Protein AF-A0A0A9UEV4-F1 (afdb_monomer_lite)

Sequence (211 aa):
MDPVSNIILNAIWYDSVFPLLEMDAEIEPDILDSQSMLCMEARTLGSLVAMVCTATGLSEHMAVEYLCYKQCDLSVVLQMATKEVCHKTYDCAGQAGKHPKHFKHASFLMSMARIVLQDLRSLLTNRASRKGYVISDAVLEQVNKIMEDQSSSTSPSVGRPRLCPSAWKMLGSRKDDFVQRQKFLGQVLEDLLIDYSNQHPWEVASSVSLV

Radius of gyration: 21.26 Å; chains: 1; bounding box: 47×33×65 Å

Organism: Arundo donax (NCBI:txid35708)

Foldseek 3Di:
DALVLVLLLVVLLCCLQQPAPDPDPPQPLPDPDPVNVVLQSQLSLQLLLLLCCQLPVDDSVVSVVVCVVCVSDCPVSLVPGDLVSQLVSQLSSCVSSVPPPSNVRSVLVSQDDPVLVVVSCCLPPVPPPDDPDDRDPVSSVVSSVSSNVSCVVPPRDDDRDYDDPVSVVVSVVSVVVVVVVVVVVVVVVVVVLVVVCVVCVVDPNPPPPDD

InterPro domains:
  IPR046527 PIR2-like, helical domain [PF20235] (1-80)

pLDDT: mean 79.03, std 14.1, range [35.75, 96.5]

Structure (mmCIF, N/CA/C/O backbone):
data_AF-A0A0A9UEV4-F1
#
_entry.id   AF-A0A0A9UEV4-F1
#
loop_
_atom_site.group_PDB
_atom_site.id
_atom_site.type_symbol
_atom_site.label_atom_id
_atom_site.label_alt_id
_atom_site.label_comp_id
_atom_site.label_asym_id
_atom_site.label_entity_id
_atom_site.label_seq_id
_atom_site.pdbx_PDB_ins_code
_atom_site.Cartn_x
_atom_site.Cartn_y
_atom_site.Cartn_z
_atom_site.occupancy
_atom_site.B_iso_or_equiv
_atom_site.auth_seq_id
_atom_site.auth_comp_id
_atom_site.auth_asym_id
_atom_site.auth_atom_id
_atom_site.pdbx_PDB_model_num
ATOM 1 N N . MET A 1 1 ? -9.590 4.864 0.435 1.00 67.50 1 MET A N 1
ATOM 2 C CA . MET A 1 1 ? -8.159 4.999 0.120 1.00 67.50 1 MET A CA 1
ATOM 3 C C . MET A 1 1 ? -7.932 4.110 -1.070 1.00 67.50 1 MET A C 1
ATOM 5 O O . MET A 1 1 ? -8.211 2.922 -0.959 1.00 67.50 1 MET A O 1
ATOM 9 N N . ASP A 1 2 ? -7.545 4.679 -2.205 1.00 73.44 2 ASP A N 1
ATOM 10 C CA . ASP A 1 2 ? -7.220 3.884 -3.385 1.00 73.44 2 ASP A CA 1
ATOM 11 C C . ASP A 1 2 ? -5.896 3.109 -3.175 1.00 73.44 2 ASP A C 1
ATOM 13 O O . ASP A 1 2 ? -5.124 3.438 -2.262 1.00 73.44 2 ASP A O 1
ATOM 17 N N . PRO A 1 3 ? -5.627 2.070 -3.987 1.00 73.12 3 PRO A N 1
ATOM 18 C CA . PRO A 1 3 ? -4.424 1.252 -3.858 1.00 73.12 3 PRO A CA 1
ATOM 19 C C . PRO A 1 3 ? -3.109 2.044 -3.909 1.00 73.12 3 PRO A C 1
ATOM 21 O O . PRO A 1 3 ? -2.192 1.734 -3.151 1.00 73.12 3 PRO A O 1
ATOM 24 N N . VAL A 1 4 ? -3.011 3.077 -4.753 1.00 78.38 4 VAL A N 1
ATOM 25 C CA . VAL A 1 4 ? -1.772 3.851 -4.943 1.00 78.38 4 VAL A CA 1
ATOM 26 C C . VAL A 1 4 ? -1.481 4.681 -3.702 1.00 78.38 4 VAL A C 1
ATOM 28 O O . VAL A 1 4 ? -0.392 4.593 -3.134 1.00 78.38 4 VAL A O 1
ATOM 31 N N . SER A 1 5 ? -2.482 5.412 -3.213 1.00 79.75 5 SER A N 1
ATOM 32 C CA . SER A 1 5 ? -2.362 6.183 -1.974 1.00 79.75 5 SER A CA 1
ATOM 33 C C . SER A 1 5 ? -2.002 5.295 -0.776 1.00 79.75 5 SER A C 1
ATOM 35 O O . SER A 1 5 ? -1.235 5.703 0.093 1.00 79.75 5 SER A O 1
ATOM 37 N N . ASN A 1 6 ? -2.516 4.060 -0.730 1.00 81.25 6 ASN A N 1
ATOM 38 C CA . ASN A 1 6 ? -2.164 3.095 0.312 1.00 81.25 6 ASN A CA 1
ATOM 39 C C . ASN A 1 6 ? -0.692 2.654 0.231 1.00 81.25 6 ASN A C 1
ATOM 41 O O . ASN A 1 6 ? -0.040 2.535 1.266 1.00 81.25 6 ASN A O 1
ATOM 45 N N . ILE A 1 7 ? -0.154 2.430 -0.973 1.00 82.94 7 ILE A N 1
ATOM 46 C CA . ILE A 1 7 ? 1.271 2.110 -1.162 1.00 82.94 7 ILE A CA 1
ATOM 47 C C . ILE A 1 7 ? 2.145 3.267 -0.663 1.00 82.94 7 ILE A C 1
ATOM 49 O O . ILE A 1 7 ? 3.063 3.027 0.119 1.00 82.94 7 ILE A O 1
ATOM 53 N N . ILE A 1 8 ? 1.822 4.506 -1.049 1.00 84.94 8 ILE A N 1
ATOM 54 C CA . ILE A 1 8 ? 2.589 5.708 -0.678 1.00 84.94 8 ILE A CA 1
ATOM 55 C C . ILE A 1 8 ? 2.627 5.895 0.841 1.00 84.94 8 ILE A C 1
ATOM 57 O O . ILE A 1 8 ? 3.704 6.015 1.418 1.00 84.94 8 ILE A O 1
ATOM 61 N N . LEU A 1 9 ? 1.467 5.875 1.509 1.00 85.69 9 LEU A N 1
ATOM 62 C CA . LEU A 1 9 ? 1.416 6.059 2.963 1.00 85.69 9 LEU A CA 1
ATOM 63 C C . LEU A 1 9 ? 2.168 4.959 3.711 1.00 85.69 9 LEU A C 1
ATOM 65 O O . LEU A 1 9 ? 2.874 5.246 4.676 1.00 85.69 9 LEU A O 1
ATOM 69 N N . ASN A 1 10 ? 2.041 3.709 3.260 1.00 85.19 10 ASN A N 1
ATOM 70 C CA . ASN A 1 10 ? 2.778 2.607 3.861 1.00 85.19 10 ASN A CA 1
ATOM 71 C C . ASN A 1 10 ? 4.287 2.794 3.681 1.00 85.19 10 ASN A C 1
ATOM 73 O O . ASN A 1 10 ? 5.025 2.586 4.638 1.00 85.19 10 ASN A O 1
ATOM 77 N N . ALA A 1 11 ? 4.748 3.199 2.495 1.00 84.69 11 ALA A N 1
ATOM 78 C CA . ALA A 1 11 ? 6.164 3.449 2.243 1.00 84.69 11 ALA A CA 1
ATOM 79 C C . ALA A 1 11 ? 6.718 4.523 3.194 1.00 84.69 11 ALA A C 1
ATOM 81 O O . ALA A 1 11 ? 7.691 4.263 3.896 1.00 84.69 11 ALA A O 1
ATOM 82 N N . ILE A 1 12 ? 6.029 5.664 3.302 1.00 85.62 12 ILE A N 1
ATOM 83 C CA . ILE A 1 12 ? 6.412 6.777 4.185 1.00 85.62 12 ILE A CA 1
ATOM 84 C C . ILE A 1 12 ? 6.436 6.344 5.656 1.00 85.62 12 ILE A C 1
ATOM 86 O O . ILE A 1 12 ? 7.377 6.647 6.384 1.00 85.62 12 ILE A O 1
ATOM 90 N N . TRP A 1 13 ? 5.421 5.606 6.111 1.00 85.56 13 TRP A N 1
ATOM 91 C CA . TRP A 1 13 ? 5.377 5.133 7.495 1.00 85.56 13 TRP A CA 1
ATOM 92 C C . TRP A 1 13 ? 6.495 4.134 7.821 1.00 85.56 13 TRP A C 1
ATOM 94 O O . TRP A 1 13 ? 7.065 4.168 8.912 1.00 85.56 13 TRP A O 1
ATOM 104 N N . TYR A 1 14 ? 6.818 3.223 6.898 1.00 80.94 14 TYR A N 1
ATOM 105 C CA . TYR A 1 14 ? 7.917 2.280 7.114 1.00 80.94 14 TYR A CA 1
ATOM 106 C C . TYR A 1 14 ? 9.273 2.983 7.128 1.00 80.94 14 TYR A C 1
ATOM 108 O O . TYR A 1 14 ? 10.106 2.619 7.956 1.00 80.94 14 TYR A O 1
ATOM 116 N N . ASP A 1 15 ? 9.469 3.982 6.271 1.00 80.25 15 ASP A N 1
ATOM 117 C CA . ASP A 1 15 ? 10.685 4.791 6.249 1.00 80.25 15 ASP A CA 1
ATOM 118 C C . ASP A 1 15 ? 10.859 5.588 7.554 1.00 80.25 15 ASP A C 1
ATOM 120 O O . ASP A 1 15 ? 11.921 5.546 8.178 1.00 80.25 15 ASP A O 1
ATOM 124 N N . SER A 1 16 ? 9.778 6.195 8.062 1.00 80.31 16 SER A N 1
ATOM 125 C CA . SER A 1 16 ? 9.829 6.984 9.299 1.00 80.31 16 SER A CA 1
ATOM 126 C C . SER A 1 16 ? 10.054 6.136 10.560 1.00 80.31 16 SER A C 1
ATOM 128 O O . SER A 1 16 ? 10.810 6.525 11.454 1.00 80.31 16 SER A O 1
ATOM 130 N N . VAL A 1 17 ? 9.407 4.967 10.666 1.00 79.25 17 VAL A N 1
ATOM 131 C CA . VAL A 1 17 ? 9.435 4.137 11.887 1.00 79.25 17 VAL A CA 1
ATOM 132 C C . VAL A 1 17 ? 10.565 3.104 11.871 1.00 79.25 17 VAL A C 1
ATOM 134 O O . VAL A 1 17 ? 11.073 2.721 12.932 1.00 79.25 17 VAL A O 1
ATOM 137 N N . PHE A 1 18 ? 10.973 2.638 10.690 1.00 76.31 18 PHE A N 1
ATOM 138 C CA . PHE A 1 18 ? 12.000 1.610 10.512 1.00 76.31 18 PHE A CA 1
ATOM 139 C C . PHE A 1 18 ? 13.067 2.033 9.491 1.00 76.31 18 PHE A C 1
ATOM 141 O O . PHE A 1 18 ? 13.317 1.279 8.544 1.00 76.31 18 PHE A O 1
ATOM 148 N N . PRO A 1 19 ? 13.747 3.178 9.699 1.00 72.38 19 PRO A N 1
ATOM 149 C CA . PRO A 1 19 ? 14.765 3.640 8.768 1.00 72.38 19 PRO A CA 1
ATOM 150 C C . PRO A 1 19 ? 15.890 2.607 8.669 1.00 72.38 19 PRO A C 1
ATOM 152 O O . PRO A 1 19 ? 16.373 2.072 9.683 1.00 72.38 19 PRO A O 1
ATOM 155 N N . LEU A 1 20 ? 16.310 2.316 7.440 1.00 65.56 20 LEU A N 1
ATOM 156 C CA . LEU A 1 20 ? 17.458 1.453 7.189 1.00 65.56 20 LEU A CA 1
ATOM 157 C C . LEU A 1 20 ? 18.729 2.123 7.733 1.00 65.56 20 LEU A C 1
ATOM 159 O O . LEU A 1 20 ? 18.899 3.338 7.662 1.00 65.56 20 LEU A O 1
ATOM 163 N N . LEU A 1 21 ? 19.641 1.335 8.313 1.00 63.75 21 LEU A N 1
ATOM 164 C CA . LEU A 1 21 ? 20.992 1.831 8.581 1.00 63.75 21 LEU A CA 1
ATOM 165 C C . LEU A 1 21 ? 21.730 1.943 7.253 1.00 63.75 21 LEU A C 1
ATOM 167 O O . LEU A 1 21 ? 22.095 0.914 6.680 1.00 63.75 21 LEU A O 1
ATOM 171 N N . GLU A 1 22 ? 21.969 3.175 6.811 1.00 57.44 22 GLU A N 1
ATOM 172 C CA . GLU A 1 22 ? 22.928 3.468 5.752 1.00 57.44 22 GLU A CA 1
ATOM 173 C C . GLU A 1 22 ? 24.283 2.890 6.159 1.00 57.44 22 GLU A C 1
ATOM 175 O O . GLU A 1 22 ? 24.943 3.341 7.097 1.00 57.44 22 GLU A O 1
ATOM 180 N N . MET A 1 23 ? 24.671 1.820 5.480 1.00 48.88 23 MET A N 1
ATOM 181 C CA . MET A 1 23 ? 26.063 1.447 5.375 1.00 48.88 23 MET A CA 1
ATOM 182 C C . MET A 1 23 ? 26.394 1.700 3.913 1.00 48.88 23 MET A C 1
ATOM 184 O O . MET A 1 23 ? 25.902 0.977 3.054 1.00 48.88 23 MET A O 1
ATOM 188 N N . ASP A 1 24 ? 27.144 2.774 3.684 1.00 46.66 24 ASP A N 1
ATOM 189 C CA . ASP A 1 24 ? 27.516 3.325 2.381 1.00 46.66 24 ASP A CA 1
ATOM 190 C C . ASP A 1 24 ? 26.336 3.956 1.617 1.00 46.66 24 ASP A C 1
ATOM 192 O O . ASP A 1 24 ? 25.571 3.298 0.916 1.00 46.66 24 ASP A O 1
ATOM 196 N N . ALA A 1 25 ? 26.231 5.285 1.730 1.00 49.03 25 ALA A N 1
ATOM 197 C CA . ALA A 1 25 ? 25.277 6.163 1.040 1.00 49.03 25 ALA A CA 1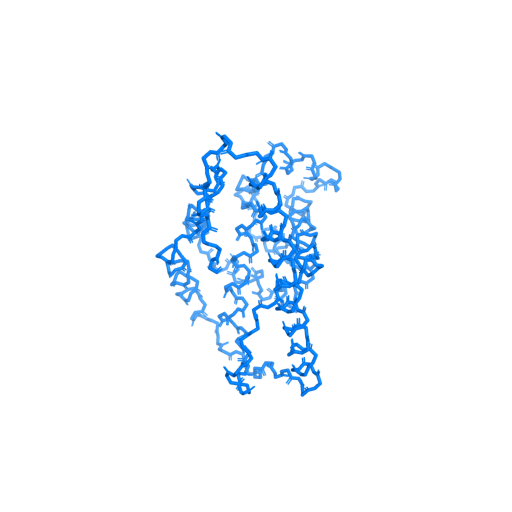
ATOM 198 C C . ALA A 1 25 ? 25.376 6.140 -0.508 1.00 49.03 25 ALA A C 1
ATOM 200 O O . ALA A 1 25 ? 24.778 6.970 -1.184 1.00 49.03 25 ALA A O 1
ATOM 201 N N . GLU A 1 26 ? 26.138 5.210 -1.090 1.00 52.44 26 GLU A N 1
ATOM 202 C CA . GLU A 1 26 ? 26.307 5.072 -2.541 1.00 52.44 26 GLU A CA 1
ATOM 203 C C . GLU A 1 26 ? 25.188 4.241 -3.192 1.00 52.44 26 GLU A C 1
ATOM 205 O O . GLU A 1 26 ? 24.945 4.358 -4.395 1.00 52.44 26 GLU A O 1
ATOM 210 N N . ILE A 1 27 ? 24.466 3.421 -2.419 1.00 52.62 27 ILE A N 1
ATOM 211 C CA . ILE A 1 27 ? 23.361 2.602 -2.934 1.00 52.62 27 ILE A CA 1
ATOM 212 C C . ILE A 1 27 ? 22.040 3.164 -2.421 1.00 52.62 27 ILE A C 1
ATOM 214 O O . ILE A 1 27 ? 21.442 2.636 -1.486 1.00 52.62 27 ILE A O 1
ATOM 218 N N . GLU A 1 28 ? 21.555 4.219 -3.073 1.00 54.62 28 GLU A N 1
ATOM 219 C CA . GLU A 1 28 ? 20.155 4.621 -2.939 1.00 54.62 28 GLU A CA 1
ATOM 220 C C . GLU A 1 28 ? 19.269 3.474 -3.473 1.00 54.62 28 GLU A C 1
ATOM 222 O O . GLU A 1 28 ? 19.431 3.082 -4.646 1.00 54.62 28 GLU A O 1
ATOM 227 N N . PRO A 1 29 ? 18.414 2.865 -2.626 1.00 54.81 29 PRO A N 1
ATOM 228 C CA . PRO A 1 29 ? 17.610 1.694 -2.960 1.00 54.81 29 PRO A CA 1
ATOM 229 C C . PRO A 1 29 ? 16.412 2.094 -3.830 1.00 54.81 29 PRO A C 1
ATOM 231 O O . PRO A 1 29 ? 15.268 1.995 -3.408 1.00 54.81 29 PRO A O 1
ATOM 234 N N . ASP A 1 30 ? 16.671 2.529 -5.059 1.00 57.31 30 ASP A N 1
ATOM 235 C CA . ASP A 1 30 ? 15.642 3.061 -5.961 1.00 57.31 30 ASP A CA 1
ATOM 236 C C . ASP A 1 30 ? 15.208 2.056 -7.047 1.00 57.31 30 ASP A C 1
ATOM 238 O O . ASP A 1 30 ? 14.860 2.417 -8.166 1.00 57.31 30 ASP A O 1
ATOM 242 N N . ILE A 1 31 ? 15.271 0.747 -6.760 1.00 56.03 31 ILE A N 1
ATOM 243 C CA . ILE A 1 31 ? 14.814 -0.276 -7.719 1.00 56.03 31 ILE A CA 1
ATOM 244 C C . ILE A 1 31 ? 13.602 -0.993 -7.177 1.00 56.03 31 ILE A C 1
ATOM 246 O O . ILE A 1 31 ? 13.690 -2.008 -6.482 1.00 56.03 31 ILE A O 1
ATOM 250 N N . LEU A 1 32 ? 12.449 -0.499 -7.596 1.00 64.44 32 LEU A N 1
ATOM 251 C CA . LEU A 1 32 ? 11.246 -1.302 -7.643 1.00 64.44 32 LEU A CA 1
ATOM 252 C C . LEU A 1 32 ? 11.184 -1.937 -9.033 1.00 64.44 32 LEU A C 1
ATOM 254 O O . LEU A 1 32 ? 10.708 -1.331 -9.990 1.00 64.44 32 LEU A O 1
ATOM 258 N N . ASP A 1 33 ? 11.698 -3.164 -9.163 1.00 69.38 33 ASP A N 1
ATOM 259 C CA . ASP A 1 33 ? 11.502 -3.918 -10.402 1.00 69.38 33 ASP A CA 1
ATOM 260 C C . ASP A 1 33 ? 9.997 -4.173 -10.640 1.00 69.38 33 ASP A C 1
ATOM 262 O O . ASP A 1 33 ? 9.175 -4.155 -9.715 1.00 69.38 33 ASP A O 1
ATOM 266 N N . SER A 1 34 ? 9.611 -4.402 -11.898 1.00 73.62 34 SER A N 1
ATOM 267 C CA . SER A 1 34 ? 8.203 -4.611 -12.267 1.00 73.62 34 SER A CA 1
ATOM 268 C C . SER A 1 34 ? 7.557 -5.760 -11.488 1.00 73.62 34 SER A C 1
ATOM 270 O O . SER A 1 34 ? 6.385 -5.687 -11.125 1.00 73.62 34 SER A O 1
ATOM 272 N N . GLN A 1 35 ? 8.326 -6.797 -11.156 1.00 75.50 35 GLN A N 1
ATOM 273 C CA . GLN A 1 35 ? 7.860 -7.927 -10.359 1.00 75.50 35 GLN A CA 1
ATOM 274 C C . GLN A 1 35 ? 7.553 -7.530 -8.908 1.00 75.50 35 GLN A C 1
ATOM 276 O O . GLN A 1 35 ? 6.564 -7.987 -8.331 1.00 75.50 35 GLN A O 1
ATOM 281 N N . SER A 1 36 ? 8.387 -6.685 -8.311 1.00 76.88 36 SER A N 1
ATOM 282 C CA . SER A 1 36 ? 8.233 -6.155 -6.959 1.00 76.88 36 SER A CA 1
ATOM 283 C C . SER A 1 36 ? 7.028 -5.229 -6.900 1.00 76.88 36 SER A C 1
ATOM 285 O O . SER A 1 36 ? 6.213 -5.367 -5.988 1.00 76.88 36 SER A O 1
ATOM 287 N N . MET A 1 37 ? 6.844 -4.385 -7.920 1.00 79.19 37 MET A N 1
ATOM 288 C CA . MET A 1 37 ? 5.642 -3.565 -8.087 1.00 79.19 37 MET A CA 1
ATOM 289 C C . MET A 1 37 ? 4.374 -4.419 -8.182 1.00 79.19 37 MET A C 1
ATOM 291 O O . MET A 1 37 ? 3.444 -4.203 -7.408 1.00 79.19 37 MET A O 1
ATOM 295 N N . LEU A 1 38 ? 4.364 -5.455 -9.028 1.00 82.31 38 LEU A N 1
ATOM 296 C CA . LEU A 1 38 ? 3.236 -6.390 -9.140 1.00 82.31 38 LEU A CA 1
ATOM 297 C C . LEU A 1 38 ? 2.939 -7.099 -7.812 1.00 82.31 38 LEU A C 1
ATOM 299 O O . LEU A 1 38 ? 1.783 -7.274 -7.426 1.00 82.31 38 LEU A O 1
ATOM 303 N N . CYS A 1 39 ? 3.979 -7.493 -7.073 1.00 85.25 39 CYS A N 1
ATOM 304 C CA . CYS A 1 39 ? 3.808 -8.100 -5.757 1.00 85.25 39 CYS A CA 1
ATOM 305 C C . CYS A 1 39 ? 3.202 -7.117 -4.747 1.00 85.25 39 CYS A C 1
ATOM 307 O O . CYS A 1 39 ? 2.383 -7.531 -3.926 1.00 85.25 39 CYS A O 1
ATOM 309 N N . MET A 1 40 ? 3.603 -5.844 -4.777 1.00 83.38 40 MET A N 1
ATOM 310 C CA . MET A 1 40 ? 3.041 -4.807 -3.906 1.00 83.38 40 MET A CA 1
ATOM 311 C C . MET A 1 40 ? 1.593 -4.483 -4.259 1.00 83.38 40 MET A C 1
ATOM 313 O O . MET A 1 40 ? 0.770 -4.343 -3.354 1.00 83.38 40 MET A O 1
ATOM 317 N N . GLU A 1 41 ? 1.260 -4.427 -5.545 1.00 84.62 41 GLU A N 1
ATOM 318 C CA . GLU A 1 41 ? -0.107 -4.218 -6.020 1.00 84.62 41 GLU A CA 1
ATOM 319 C C . GLU A 1 41 ? -1.028 -5.362 -5.573 1.00 84.62 41 GLU A C 1
ATOM 321 O O . GLU A 1 41 ? -2.041 -5.122 -4.914 1.00 84.62 41 GLU A O 1
ATOM 326 N N . ALA A 1 42 ? -0.630 -6.617 -5.817 1.00 88.31 42 ALA A N 1
ATOM 327 C CA . ALA A 1 42 ? -1.397 -7.792 -5.403 1.00 88.31 42 ALA A CA 1
ATOM 328 C C . ALA A 1 42 ? -1.586 -7.863 -3.877 1.00 88.31 42 ALA A C 1
ATOM 330 O O . ALA A 1 42 ? -2.678 -8.161 -3.390 1.00 88.31 42 ALA A O 1
ATOM 331 N N . ARG A 1 43 ? -0.536 -7.553 -3.102 1.00 90.12 43 ARG A N 1
ATOM 332 C CA . ARG A 1 43 ? -0.617 -7.476 -1.632 1.00 90.12 43 ARG A CA 1
ATOM 333 C C . ARG A 1 43 ? -1.544 -6.358 -1.178 1.00 90.12 43 ARG A C 1
ATOM 33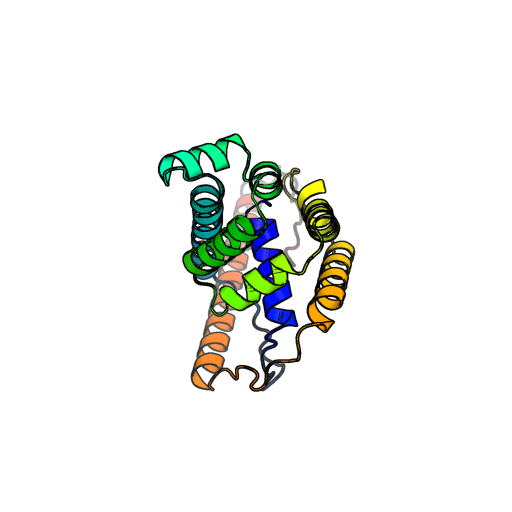5 O O . ARG A 1 43 ? -2.321 -6.569 -0.255 1.00 90.12 43 ARG A O 1
ATOM 342 N N . THR A 1 44 ? -1.493 -5.202 -1.833 1.00 90.06 44 THR A N 1
ATOM 343 C CA . THR A 1 44 ? -2.369 -4.067 -1.528 1.00 90.06 44 THR A CA 1
ATOM 344 C C . THR A 1 44 ? -3.830 -4.419 -1.774 1.00 90.06 44 THR A C 1
ATOM 346 O O . THR A 1 44 ? -4.665 -4.163 -0.908 1.00 90.06 44 THR A O 1
ATOM 349 N N . LEU A 1 45 ? -4.143 -5.071 -2.896 1.00 89.88 45 LEU A N 1
ATOM 350 C CA . LEU A 1 45 ? -5.491 -5.573 -3.160 1.00 89.88 45 LEU A CA 1
ATOM 351 C C . LEU A 1 45 ? -5.934 -6.574 -2.081 1.00 89.88 45 LEU A C 1
ATOM 353 O O . LEU A 1 45 ? -7.027 -6.432 -1.535 1.00 89.88 45 LEU A O 1
ATOM 357 N N . GLY A 1 46 ? -5.067 -7.523 -1.711 1.00 92.62 46 GLY A N 1
ATOM 358 C CA . GLY A 1 46 ? -5.323 -8.464 -0.616 1.00 92.62 46 GLY A CA 1
ATOM 359 C C . GLY A 1 46 ? -5.627 -7.769 0.716 1.00 92.62 46 GLY A C 1
ATOM 360 O O . GLY A 1 46 ? -6.583 -8.137 1.398 1.00 92.62 46 GLY A O 1
ATOM 361 N N . SER A 1 47 ? -4.880 -6.715 1.061 1.00 92.00 47 SER A N 1
ATOM 362 C CA . SER A 1 47 ? -5.145 -5.885 2.244 1.00 92.00 47 SER A CA 1
ATOM 363 C C . SER A 1 47 ? -6.513 -5.207 2.185 1.00 92.00 47 SER A C 1
ATOM 365 O O . SER A 1 47 ? -7.241 -5.218 3.176 1.00 92.00 47 SER A O 1
ATOM 367 N N . LEU A 1 48 ? -6.884 -4.622 1.039 1.00 91.62 48 LEU A N 1
ATOM 368 C CA . LEU A 1 48 ? -8.179 -3.956 0.863 1.00 91.62 48 LEU A CA 1
ATOM 369 C C . LEU A 1 48 ? -9.343 -4.943 1.007 1.00 91.62 48 LEU A C 1
ATOM 371 O O . LEU A 1 48 ? -10.320 -4.649 1.697 1.00 91.62 48 LEU A O 1
ATOM 375 N N . VAL A 1 49 ? -9.224 -6.123 0.397 1.00 94.50 49 VAL A N 1
ATOM 376 C CA . VAL A 1 49 ? -10.231 -7.186 0.495 1.00 94.50 49 VAL A CA 1
ATOM 377 C C . VAL A 1 49 ? -10.369 -7.656 1.942 1.00 94.50 49 VAL A C 1
ATOM 379 O O . VAL A 1 49 ? -11.480 -7.692 2.470 1.00 94.50 49 VAL A O 1
ATOM 382 N N . ALA A 1 50 ? -9.252 -7.914 2.630 1.00 94.69 50 ALA A N 1
ATOM 383 C CA . ALA A 1 50 ? -9.259 -8.285 4.043 1.00 94.69 50 ALA A CA 1
ATOM 384 C C . ALA A 1 50 ? -9.899 -7.205 4.931 1.00 94.69 50 ALA A C 1
ATOM 386 O O . ALA A 1 50 ? -10.629 -7.551 5.866 1.00 94.69 50 ALA A O 1
ATOM 387 N N . MET A 1 51 ? -9.691 -5.915 4.630 1.00 92.81 51 MET A N 1
ATOM 388 C CA . MET A 1 51 ? -10.371 -4.834 5.349 1.00 92.81 51 MET A CA 1
ATOM 389 C C . MET A 1 51 ? -11.886 -4.918 5.192 1.00 92.81 51 MET A C 1
ATOM 391 O O . MET A 1 51 ? -12.607 -4.874 6.186 1.00 92.81 51 MET A O 1
ATOM 395 N N . VAL A 1 52 ? -12.378 -5.058 3.958 1.00 94.44 52 VAL A N 1
ATOM 396 C CA . VAL A 1 52 ? -13.821 -5.132 3.699 1.00 94.44 52 VAL A CA 1
ATOM 397 C C . VAL A 1 52 ? -14.419 -6.358 4.381 1.00 94.44 52 VAL A C 1
ATOM 399 O O . VAL A 1 52 ? -15.375 -6.205 5.140 1.00 94.44 52 VAL A O 1
ATOM 402 N N . CYS A 1 53 ? -13.831 -7.543 4.196 1.00 95.31 53 CYS A N 1
ATOM 403 C CA . CYS A 1 53 ? -14.294 -8.776 4.836 1.00 95.31 53 CYS A CA 1
ATOM 404 C C . CYS A 1 53 ? -14.360 -8.632 6.363 1.00 95.31 53 CYS A C 1
ATOM 406 O O . CYS A 1 53 ? -15.358 -8.994 6.979 1.00 95.31 53 CYS A O 1
ATOM 408 N N . THR A 1 54 ? -13.328 -8.055 6.984 1.00 94.38 54 THR A N 1
ATOM 409 C CA . THR A 1 54 ? -13.257 -7.935 8.449 1.00 94.38 54 THR A CA 1
ATOM 410 C C . THR A 1 54 ? -14.235 -6.901 8.998 1.00 94.38 54 THR A C 1
ATOM 412 O O . THR A 1 54 ? -14.861 -7.137 10.030 1.00 94.38 54 THR A O 1
ATOM 415 N N . ALA A 1 55 ? -14.389 -5.765 8.316 1.00 92.50 55 ALA A N 1
ATOM 416 C CA . ALA A 1 55 ? -15.239 -4.675 8.780 1.00 92.50 55 ALA A CA 1
ATOM 417 C C . ALA A 1 55 ? -16.735 -4.918 8.530 1.00 92.50 55 ALA A C 1
ATOM 419 O O . ALA A 1 55 ? -17.568 -4.363 9.243 1.00 92.50 55 ALA A O 1
ATOM 420 N N . THR A 1 56 ? -17.080 -5.721 7.519 1.00 92.19 56 THR A N 1
ATOM 421 C CA . THR A 1 56 ? -18.474 -5.921 7.079 1.00 92.19 56 THR A CA 1
ATOM 422 C C . THR A 1 56 ? -18.984 -7.352 7.247 1.00 92.19 56 THR A C 1
ATOM 424 O O . THR A 1 56 ? -20.191 -7.569 7.211 1.00 92.19 56 THR A O 1
ATOM 427 N N . GLY A 1 57 ? -18.094 -8.334 7.419 1.00 92.50 57 GLY A N 1
ATOM 428 C CA . GLY A 1 57 ? -18.444 -9.757 7.428 1.00 92.50 57 GLY A CA 1
ATOM 429 C C . GLY A 1 57 ? -18.758 -10.340 6.045 1.00 92.50 57 GLY A C 1
ATOM 430 O O . GLY A 1 57 ? -19.239 -11.468 5.962 1.00 92.50 57 GLY A O 1
ATOM 431 N N . LEU A 1 58 ? -18.517 -9.591 4.963 1.00 94.56 58 LEU A N 1
ATOM 432 C CA . LEU A 1 58 ? -18.713 -10.068 3.594 1.00 94.56 58 LEU A CA 1
ATOM 433 C C . LEU A 1 58 ? -17.737 -11.198 3.233 1.00 94.56 58 LEU A C 1
ATOM 435 O O . LEU A 1 58 ? -16.628 -11.283 3.761 1.00 94.56 58 LEU A O 1
ATOM 439 N N . SER A 1 59 ? -18.149 -12.049 2.289 1.00 96.50 59 SER A N 1
ATOM 440 C CA . SER A 1 59 ? -17.247 -13.013 1.656 1.00 96.50 59 SER A CA 1
ATOM 441 C C . SER A 1 59 ? -16.248 -12.307 0.735 1.00 96.50 59 SER A C 1
ATOM 443 O O . SER A 1 59 ? -16.477 -11.179 0.299 1.00 96.50 59 SER A O 1
ATOM 445 N N . GLU A 1 60 ? -15.160 -12.994 0.386 1.00 94.88 60 GLU A N 1
ATOM 446 C CA . GLU A 1 60 ? -14.094 -12.444 -0.460 1.00 94.88 60 GLU A CA 1
ATOM 447 C C . GLU A 1 60 ? -14.611 -11.929 -1.814 1.00 94.88 60 GLU A C 1
ATOM 449 O O . GLU A 1 60 ? -14.307 -10.806 -2.206 1.00 94.88 60 GLU A O 1
ATOM 454 N N . HIS A 1 61 ? -15.473 -12.696 -2.489 1.00 95.56 61 HIS A N 1
ATOM 455 C CA . HIS A 1 61 ? -16.090 -12.273 -3.750 1.00 95.56 61 HIS A CA 1
ATOM 456 C C . HIS A 1 61 ? -16.912 -10.986 -3.586 1.00 95.56 61 HIS A C 1
ATOM 458 O O . HIS A 1 61 ? -16.768 -10.049 -4.368 1.00 95.56 61 HIS A O 1
ATOM 464 N N . MET A 1 62 ? -17.752 -10.919 -2.547 1.00 95.88 62 MET A N 1
ATOM 465 C CA . MET A 1 62 ? -18.577 -9.737 -2.278 1.00 95.88 62 MET A CA 1
ATOM 466 C C . MET A 1 62 ? -17.723 -8.526 -1.894 1.00 95.88 62 MET A C 1
ATOM 468 O O . MET A 1 62 ? -18.080 -7.394 -2.207 1.00 95.88 62 MET A O 1
ATOM 472 N N . ALA A 1 63 ? -16.586 -8.750 -1.236 1.00 95.25 63 ALA A N 1
ATOM 473 C CA . ALA A 1 63 ? -15.629 -7.701 -0.924 1.00 95.25 63 ALA A CA 1
ATOM 474 C C . ALA A 1 63 ? -14.957 -7.141 -2.185 1.00 95.25 63 ALA A C 1
ATOM 476 O O . ALA A 1 63 ? -14.833 -5.924 -2.312 1.00 95.25 63 ALA A O 1
ATOM 477 N N . VAL A 1 64 ? -14.576 -7.998 -3.138 1.00 94.56 64 VAL A N 1
ATOM 478 C CA . VAL A 1 64 ? -14.044 -7.560 -4.439 1.00 94.56 64 VAL A CA 1
ATOM 479 C C . VAL A 1 64 ? -15.097 -6.765 -5.212 1.00 94.56 64 VAL A C 1
ATOM 481 O O . VAL A 1 64 ? -14.811 -5.661 -5.670 1.00 94.56 64 VAL A O 1
ATOM 484 N N . GLU A 1 65 ? -16.331 -7.267 -5.291 1.00 95.06 65 GLU A N 1
ATOM 485 C CA . GLU A 1 65 ? -17.441 -6.558 -5.936 1.00 95.06 65 GLU A CA 1
ATOM 486 C C . GLU A 1 65 ? -17.697 -5.191 -5.282 1.00 95.06 65 GLU A C 1
ATOM 488 O O . GLU A 1 65 ? -17.827 -4.176 -5.972 1.00 95.06 65 GLU A O 1
ATOM 493 N N . TYR A 1 66 ? -17.678 -5.137 -3.947 1.00 93.06 66 TYR A N 1
ATOM 494 C CA . TYR A 1 66 ? -17.799 -3.897 -3.188 1.00 93.06 66 TYR A CA 1
ATOM 495 C C . TYR A 1 66 ? -16.681 -2.904 -3.531 1.00 93.06 66 TYR A C 1
ATOM 497 O O . TYR A 1 66 ? -16.959 -1.725 -3.761 1.00 93.06 66 TYR A O 1
ATOM 505 N N . LEU A 1 67 ? -15.425 -3.360 -3.589 1.00 91.31 67 LEU A N 1
ATOM 506 C CA . LEU A 1 67 ? -14.280 -2.520 -3.948 1.00 91.31 67 LEU A CA 1
ATOM 507 C C . LEU A 1 67 ? -14.419 -1.956 -5.363 1.00 91.31 67 LEU A C 1
ATOM 509 O O . LEU A 1 67 ? -14.192 -0.761 -5.551 1.00 91.31 67 LEU A O 1
ATOM 513 N N . CYS A 1 68 ? -14.845 -2.770 -6.331 1.00 90.62 68 CYS A N 1
ATOM 514 C CA . CYS A 1 68 ? -15.110 -2.315 -7.694 1.00 90.62 68 CYS A CA 1
ATOM 515 C C . CYS A 1 68 ? -16.226 -1.262 -7.723 1.00 90.62 68 CYS A C 1
ATOM 517 O O . CYS A 1 68 ? -16.041 -0.179 -8.278 1.00 90.62 68 CYS A O 1
ATOM 519 N N . TYR A 1 69 ? -17.358 -1.541 -7.072 1.00 91.25 69 TYR A N 1
ATOM 520 C CA . TYR A 1 69 ? -18.507 -0.635 -7.025 1.00 91.25 69 TYR A CA 1
ATOM 521 C C . TYR A 1 69 ? -18.180 0.703 -6.345 1.00 91.25 69 TYR A C 1
ATOM 523 O O . TYR A 1 69 ? -18.648 1.760 -6.769 1.00 91.25 69 TYR A O 1
ATOM 531 N N . LYS A 1 70 ? -17.361 0.673 -5.290 1.00 88.00 70 LYS A N 1
ATOM 532 C CA . LYS A 1 70 ? -16.962 1.859 -4.522 1.00 88.00 70 LYS A CA 1
ATOM 533 C C . LYS A 1 70 ? -15.658 2.493 -4.983 1.00 88.00 70 LYS A C 1
ATOM 535 O O . LYS A 1 70 ? -15.214 3.431 -4.329 1.00 88.00 70 LYS A O 1
ATOM 540 N N . GLN A 1 71 ? -15.040 2.019 -6.065 1.00 85.75 71 GLN A N 1
ATOM 541 C CA . GLN A 1 71 ? -13.746 2.525 -6.546 1.00 85.75 71 GLN A CA 1
ATOM 542 C C . GLN A 1 71 ? -12.685 2.549 -5.425 1.00 85.75 71 GLN A C 1
ATOM 544 O O . GLN A 1 71 ? -11.978 3.535 -5.224 1.00 85.75 71 GLN A O 1
ATOM 549 N N . CYS A 1 72 ? -12.628 1.474 -4.633 1.00 84.38 72 CYS A N 1
ATOM 550 C CA . CYS A 1 72 ? -11.760 1.332 -3.457 1.00 84.38 72 CYS A CA 1
ATOM 551 C C . CYS A 1 72 ? -11.992 2.384 -2.344 1.00 84.38 72 CYS A C 1
ATOM 553 O O . CYS A 1 72 ? -11.159 2.583 -1.451 1.00 84.38 72 CYS A O 1
ATOM 555 N N . ASP A 1 73 ? -13.146 3.055 -2.334 1.00 83.44 73 ASP A N 1
ATOM 556 C CA . ASP A 1 73 ? -13.542 3.933 -1.240 1.00 83.44 73 ASP A CA 1
ATOM 557 C C . ASP A 1 73 ? -14.069 3.146 -0.028 1.00 83.44 73 ASP A C 1
ATOM 559 O O . ASP A 1 73 ? -15.213 2.690 0.022 1.00 83.44 73 ASP A O 1
ATOM 563 N N . LEU A 1 74 ? -13.225 3.054 1.000 1.00 83.62 74 LEU A N 1
ATOM 564 C CA . LEU A 1 74 ? -13.536 2.410 2.276 1.00 83.62 74 LEU A CA 1
ATOM 565 C C . LEU A 1 74 ? -13.970 3.376 3.391 1.00 83.62 74 LEU A C 1
ATOM 567 O O . LEU A 1 74 ? -14.156 2.935 4.524 1.00 83.62 74 LEU A O 1
ATOM 571 N N . SER A 1 75 ? -14.151 4.675 3.114 1.00 80.88 75 SER A N 1
ATOM 572 C CA . SER A 1 75 ? -14.491 5.667 4.152 1.00 80.88 75 SER A CA 1
ATOM 573 C C . SER A 1 75 ? -15.764 5.288 4.903 1.00 80.88 75 SER A C 1
ATOM 575 O O . SER A 1 75 ? -15.779 5.328 6.128 1.00 80.88 75 SER A O 1
ATOM 577 N N . VAL A 1 76 ? -16.812 4.878 4.185 1.00 82.69 76 VAL A N 1
ATOM 578 C CA . VAL A 1 76 ? -18.102 4.511 4.793 1.00 82.69 76 VAL A CA 1
ATOM 579 C C . VAL A 1 76 ? -17.957 3.284 5.697 1.00 82.69 76 VAL A C 1
ATOM 581 O O . VAL A 1 76 ? -18.410 3.300 6.839 1.00 82.69 76 VAL A O 1
ATOM 584 N N . VAL A 1 77 ? -17.255 2.251 5.222 1.00 85.06 77 VAL A N 1
ATOM 585 C CA . VAL A 1 77 ? -17.026 1.001 5.966 1.00 85.06 77 VAL A CA 1
ATOM 586 C C . VAL A 1 77 ? -16.276 1.270 7.271 1.00 85.06 77 VAL A C 1
ATOM 588 O O . VAL A 1 77 ? -16.692 0.819 8.335 1.00 85.06 77 VAL A O 1
ATOM 591 N N . LEU A 1 78 ? -15.207 2.068 7.210 1.00 81.88 78 LEU A N 1
ATOM 592 C CA . LEU A 1 78 ? -14.382 2.395 8.377 1.00 81.88 78 LEU A CA 1
ATOM 593 C C . LEU A 1 78 ? -15.051 3.401 9.333 1.00 81.88 78 LEU A C 1
ATOM 595 O O . LEU A 1 78 ? -14.737 3.429 10.524 1.00 81.88 78 LEU A O 1
ATOM 599 N N . GLN A 1 79 ? -15.969 4.239 8.843 1.00 81.19 79 GLN A N 1
ATOM 600 C CA . GLN A 1 79 ? -16.748 5.151 9.687 1.00 81.19 79 GLN A CA 1
ATOM 601 C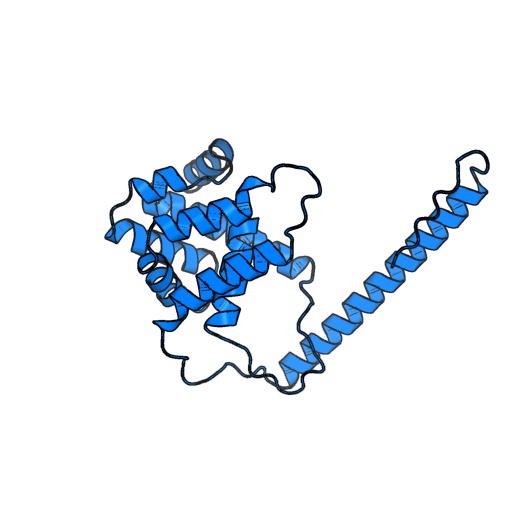 C . GLN A 1 79 ? -17.797 4.410 10.519 1.00 81.19 79 GLN A C 1
ATOM 603 O O . GLN A 1 79 ? -17.994 4.758 11.685 1.00 81.19 79 GLN A O 1
ATOM 608 N N . MET A 1 80 ? -18.443 3.399 9.932 1.00 83.50 80 MET A N 1
ATOM 609 C CA . MET A 1 80 ? -19.498 2.618 10.585 1.00 83.50 80 MET A CA 1
ATOM 610 C C . MET A 1 80 ? -18.956 1.556 11.552 1.00 83.50 80 MET A C 1
ATOM 612 O O . MET A 1 80 ? -19.670 1.132 12.458 1.00 83.50 80 MET A O 1
ATOM 616 N N . ALA A 1 81 ? -17.701 1.137 11.386 1.00 85.56 81 ALA A N 1
ATOM 617 C CA . ALA A 1 81 ? -17.065 0.162 12.260 1.00 85.56 81 ALA A CA 1
ATOM 618 C C . ALA A 1 81 ? -16.788 0.721 13.673 1.00 85.56 81 ALA A C 1
ATOM 620 O O . ALA A 1 81 ? -16.417 1.886 13.865 1.00 85.56 81 ALA A O 1
ATOM 621 N N . THR A 1 82 ? -16.947 -0.138 14.685 1.00 88.12 82 THR A N 1
ATOM 622 C CA . THR A 1 82 ? -16.563 0.170 16.071 1.00 88.12 82 THR A CA 1
ATOM 623 C C . THR A 1 82 ? -15.040 0.245 16.203 1.00 88.12 82 THR A C 1
ATOM 625 O O . THR A 1 82 ? -14.307 -0.260 15.356 1.00 88.12 82 THR A O 1
ATOM 628 N N . LYS A 1 83 ? -14.529 0.833 17.295 1.00 86.56 83 LYS A N 1
ATOM 629 C CA . LYS A 1 83 ? -13.076 0.935 17.532 1.00 86.56 83 LYS A CA 1
ATOM 630 C C . LYS A 1 83 ? -12.381 -0.437 17.518 1.00 86.56 83 LYS A C 1
ATOM 632 O O . LYS A 1 83 ? -11.298 -0.569 16.957 1.00 86.56 83 LYS A O 1
ATOM 637 N N . GLU A 1 84 ? -13.016 -1.447 18.107 1.00 88.06 84 GLU A N 1
ATOM 638 C CA . GLU A 1 84 ? -12.507 -2.823 18.145 1.00 88.06 84 GLU A CA 1
ATOM 639 C C . GLU A 1 84 ? -12.485 -3.462 16.751 1.00 88.06 84 GLU A C 1
ATOM 641 O O . GLU A 1 84 ? -11.462 -4.008 16.333 1.00 88.06 84 GLU A O 1
ATOM 646 N N . VAL A 1 85 ? -13.578 -3.315 15.992 1.00 89.69 85 VAL A N 1
ATOM 647 C CA . VAL A 1 85 ? -13.659 -3.806 14.610 1.00 89.69 85 VAL A CA 1
ATOM 648 C C . VAL A 1 85 ? -12.636 -3.095 13.726 1.00 89.69 85 VAL A C 1
ATOM 650 O O . VAL A 1 85 ? -11.958 -3.764 12.953 1.00 89.69 85 VAL A O 1
ATOM 653 N N . CYS A 1 86 ? -12.446 -1.780 13.869 1.00 88.19 86 CYS A N 1
ATOM 654 C CA . CYS A 1 86 ? -11.427 -1.028 13.131 1.00 88.19 86 CYS A CA 1
ATOM 655 C C . CYS A 1 86 ? -10.009 -1.535 13.412 1.00 88.19 86 CYS A C 1
ATOM 657 O O . CYS A 1 86 ? -9.249 -1.753 12.473 1.00 88.19 86 CYS A O 1
ATOM 659 N N . HIS A 1 87 ? -9.653 -1.768 14.679 1.00 90.12 87 HIS A N 1
ATOM 660 C CA . HIS A 1 87 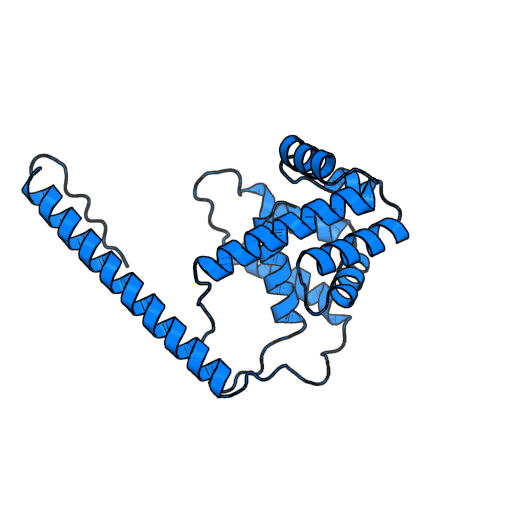? -8.325 -2.287 15.009 1.00 90.12 87 HIS A CA 1
ATOM 661 C C . HIS A 1 87 ? -8.095 -3.657 14.362 1.00 90.12 87 HIS A C 1
ATOM 663 O O . HIS A 1 87 ? -7.083 -3.870 13.695 1.00 90.12 87 HIS A O 1
ATOM 669 N N . LYS A 1 88 ? -9.059 -4.575 14.510 1.00 92.62 88 LYS A N 1
ATOM 670 C CA . LYS A 1 88 ? -8.999 -5.902 13.883 1.00 92.62 88 LYS A CA 1
ATOM 671 C C . LYS A 1 88 ? -8.919 -5.807 12.358 1.00 92.62 88 LYS A C 1
ATOM 673 O O . LYS A 1 88 ? -8.157 -6.536 11.738 1.00 92.62 88 LYS A O 1
ATOM 678 N N . THR A 1 89 ? -9.665 -4.878 11.766 1.00 92.31 89 THR A N 1
ATOM 679 C CA . THR A 1 89 ? -9.666 -4.599 10.324 1.00 92.31 89 THR A CA 1
ATOM 680 C C . THR A 1 89 ? -8.273 -4.216 9.835 1.00 92.31 89 THR A C 1
ATOM 682 O O . THR A 1 89 ? -7.788 -4.816 8.878 1.00 92.31 89 THR A O 1
ATOM 685 N N . TYR A 1 90 ? -7.599 -3.277 10.505 1.00 91.31 90 TYR A N 1
ATOM 686 C CA . TYR A 1 90 ? -6.238 -2.884 10.134 1.00 91.31 90 TYR A CA 1
ATOM 687 C C . TYR A 1 90 ? -5.214 -4.000 10.352 1.00 91.31 90 TYR A C 1
ATOM 689 O O . TYR A 1 90 ? -4.314 -4.166 9.530 1.00 91.31 90 TYR A O 1
ATOM 697 N N . ASP A 1 91 ? -5.352 -4.783 11.422 1.00 93.00 91 ASP A N 1
ATOM 698 C CA . ASP A 1 91 ? -4.438 -5.890 11.711 1.00 93.00 91 ASP A CA 1
ATOM 699 C C . ASP A 1 91 ? -4.550 -7.012 10.665 1.00 93.00 91 ASP A C 1
ATOM 701 O O . ASP A 1 91 ? -3.550 -7.400 10.057 1.00 93.00 91 ASP A O 1
ATOM 705 N N . CYS A 1 92 ? -5.775 -7.461 10.363 1.00 93.38 92 CYS A N 1
ATOM 706 C CA . CYS A 1 92 ? -6.034 -8.462 9.325 1.00 93.38 92 CYS A CA 1
ATOM 707 C C . CYS A 1 92 ? -5.589 -7.978 7.938 1.00 93.38 92 CYS A C 1
ATOM 709 O O . CYS A 1 92 ? -5.020 -8.752 7.167 1.00 93.38 92 CYS A O 1
ATOM 711 N N . ALA A 1 93 ? -5.796 -6.697 7.627 1.00 92.31 93 ALA A N 1
ATOM 712 C CA . ALA A 1 93 ? -5.309 -6.097 6.390 1.00 92.31 93 ALA A CA 1
ATOM 713 C C . ALA A 1 93 ? -3.784 -6.098 6.313 1.00 92.31 93 ALA A C 1
ATOM 715 O O . ALA A 1 93 ? -3.214 -6.498 5.301 1.00 92.31 93 ALA A O 1
ATOM 716 N N . GLY A 1 94 ? -3.115 -5.714 7.401 1.00 90.81 94 GLY A N 1
ATOM 717 C CA . GLY A 1 94 ? -1.664 -5.769 7.491 1.00 90.81 94 GLY A CA 1
ATOM 718 C C . GLY A 1 94 ? -1.132 -7.191 7.281 1.00 90.81 94 GLY A C 1
ATOM 719 O O . GLY A 1 94 ? -0.164 -7.392 6.547 1.00 90.81 94 GLY A O 1
ATOM 720 N N . GLN A 1 95 ? -1.795 -8.188 7.866 1.00 93.12 95 GLN A N 1
ATOM 721 C CA . GLN A 1 95 ? -1.440 -9.594 7.697 1.00 93.12 95 GLN A CA 1
ATOM 722 C C . GLN A 1 95 ? -1.621 -10.069 6.245 1.00 93.12 95 GLN A C 1
ATOM 724 O O . GLN A 1 95 ? -0.704 -10.674 5.685 1.00 93.12 95 GLN A O 1
ATOM 729 N N . ALA A 1 96 ? -2.754 -9.751 5.610 1.00 92.81 96 ALA A N 1
ATOM 730 C CA . ALA A 1 96 ? -3.023 -10.087 4.209 1.00 92.81 96 ALA A CA 1
ATOM 731 C C . ALA A 1 96 ? -2.023 -9.419 3.246 1.00 92.81 96 ALA A C 1
ATOM 733 O O . ALA A 1 96 ? -1.518 -10.061 2.322 1.00 92.81 96 ALA A O 1
ATOM 734 N N . GLY A 1 97 ? -1.647 -8.169 3.526 1.00 88.50 97 GLY A N 1
ATOM 735 C CA . GLY A 1 97 ? -0.613 -7.428 2.801 1.00 88.50 97 GLY A CA 1
ATOM 736 C C . GLY A 1 97 ? 0.818 -7.893 3.060 1.00 88.50 97 GLY A C 1
ATOM 737 O O . GLY A 1 97 ? 1.752 -7.350 2.470 1.00 88.50 97 GLY A O 1
ATOM 738 N N . LYS A 1 98 ? 1.017 -8.894 3.929 1.00 87.38 98 LYS A N 1
ATOM 739 C CA . LYS A 1 98 ? 2.333 -9.386 4.368 1.00 87.38 98 LYS A CA 1
ATOM 740 C C . LYS A 1 98 ? 3.202 -8.280 4.983 1.00 87.38 98 LYS A C 1
ATOM 742 O O . LYS A 1 98 ? 4.419 -8.269 4.798 1.00 87.38 98 LYS A O 1
ATOM 747 N N . HIS A 1 99 ? 2.588 -7.357 5.723 1.00 82.81 99 HIS A N 1
ATOM 748 C CA . HIS A 1 99 ? 3.305 -6.299 6.428 1.00 82.81 99 HIS A CA 1
ATOM 749 C C . HIS A 1 99 ? 4.136 -6.885 7.584 1.00 82.81 99 HIS A C 1
ATOM 751 O O . HIS A 1 99 ? 3.561 -7.476 8.503 1.00 82.81 99 HIS A O 1
ATOM 757 N N . PRO A 1 100 ? 5.470 -6.680 7.615 1.00 82.62 100 PRO A N 1
ATOM 758 C CA . PRO A 1 100 ? 6.346 -7.261 8.639 1.00 82.62 100 PRO A CA 1
ATOM 759 C C . PRO A 1 100 ? 5.986 -6.877 10.079 1.00 82.62 100 PRO A C 1
ATOM 761 O O . PRO A 1 100 ? 6.321 -7.600 11.018 1.00 82.62 100 PRO A O 1
ATOM 764 N N . LYS A 1 101 ? 5.342 -5.717 10.269 1.00 85.94 101 LYS A N 1
ATOM 765 C CA . LYS A 1 101 ? 4.950 -5.170 11.576 1.00 85.94 101 LYS A CA 1
ATOM 766 C C . LYS A 1 101 ? 3.468 -4.777 11.609 1.00 85.94 101 LYS A C 1
ATOM 768 O O . LYS A 1 101 ? 3.124 -3.743 12.178 1.00 85.94 101 LYS A O 1
ATOM 773 N N . HIS A 1 102 ? 2.602 -5.606 11.017 1.00 88.38 102 HIS A N 1
ATOM 774 C CA . HIS A 1 102 ? 1.159 -5.348 10.872 1.00 88.38 102 HIS A CA 1
ATOM 775 C C . HIS A 1 102 ? 0.468 -4.876 12.165 1.00 88.38 102 HIS A C 1
ATOM 777 O O . HIS A 1 102 ? -0.252 -3.886 12.133 1.00 88.38 102 HIS A O 1
ATOM 783 N N . PHE A 1 103 ? 0.771 -5.481 13.317 1.00 87.31 103 PHE A N 1
ATOM 784 C CA . PHE A 1 103 ? 0.168 -5.083 14.594 1.00 87.31 103 PHE A CA 1
ATOM 785 C C . PHE A 1 103 ? 0.545 -3.654 15.031 1.00 87.31 103 PHE A C 1
ATOM 787 O O . PHE A 1 103 ? -0.305 -2.878 15.471 1.00 87.31 103 PHE A O 1
ATOM 794 N N . LYS A 1 104 ? 1.825 -3.274 14.876 1.00 87.06 104 LYS A N 1
ATOM 795 C CA . LYS A 1 104 ? 2.291 -1.906 15.169 1.00 87.06 104 LYS A CA 1
ATOM 796 C C . LYS A 1 104 ? 1.669 -0.900 14.203 1.00 87.06 104 LYS A C 1
ATOM 798 O O . LYS A 1 104 ? 1.296 0.188 14.625 1.00 87.06 104 LYS A O 1
ATOM 803 N N . HIS A 1 105 ? 1.521 -1.293 12.939 1.00 85.75 105 HIS A N 1
ATOM 804 C CA . HIS A 1 105 ? 0.857 -0.480 11.925 1.00 85.75 105 HIS A CA 1
ATOM 805 C C . HIS A 1 105 ? -0.613 -0.238 12.268 1.00 85.75 105 HIS A C 1
ATOM 807 O O . HIS A 1 105 ? -1.071 0.899 12.265 1.00 85.75 105 HIS A O 1
ATOM 813 N N . ALA A 1 106 ? -1.339 -1.290 12.651 1.00 88.75 106 ALA A N 1
ATOM 814 C CA . ALA A 1 106 ? -2.729 -1.189 13.074 1.00 88.75 106 ALA A CA 1
ATOM 815 C C . ALA A 1 106 ? -2.886 -0.285 14.305 1.00 88.75 106 ALA A C 1
ATOM 817 O O . ALA A 1 106 ? -3.763 0.576 14.328 1.00 88.75 106 ALA A O 1
ATOM 818 N N . SER A 1 107 ? -2.000 -0.422 15.296 1.00 88.75 107 SER A N 1
ATOM 819 C CA . SER A 1 107 ? -1.984 0.450 16.479 1.00 88.75 107 SER A CA 1
ATOM 820 C C . SER A 1 107 ? -1.749 1.919 16.111 1.00 88.75 107 SER A C 1
ATOM 822 O O . SER A 1 107 ? -2.454 2.786 16.621 1.00 88.75 107 SER A O 1
ATOM 824 N N . PHE A 1 108 ? -0.814 2.190 15.195 1.00 87.50 108 PHE A N 1
ATOM 825 C CA . PHE A 1 108 ? -0.534 3.532 14.683 1.00 87.50 108 PHE A CA 1
ATOM 826 C C . PHE A 1 108 ? -1.741 4.133 13.942 1.00 87.50 108 PHE A C 1
ATOM 828 O O . PHE A 1 108 ? -2.188 5.233 14.260 1.00 87.50 108 PHE A O 1
ATOM 835 N N . LEU A 1 109 ? -2.355 3.390 13.018 1.00 86.31 109 LEU A N 1
ATOM 836 C CA . LEU A 1 109 ? -3.558 3.850 12.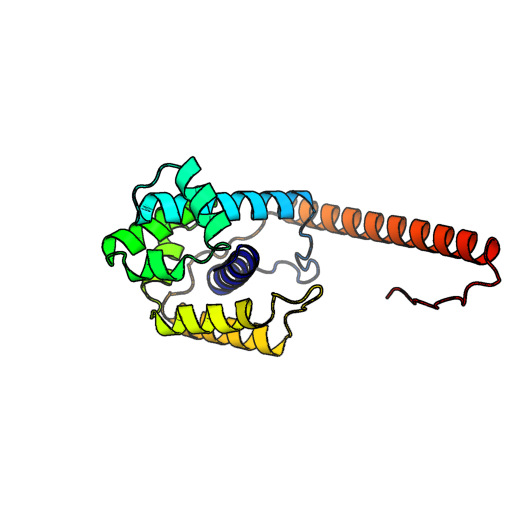312 1.00 86.31 109 LEU A CA 1
ATOM 837 C C . LEU A 1 109 ? -4.733 4.107 13.268 1.00 86.31 109 LEU A C 1
ATOM 839 O O . LEU A 1 109 ? -5.549 4.994 13.027 1.00 86.31 109 LEU A O 1
ATOM 843 N N . MET A 1 110 ? -4.812 3.356 14.370 1.00 86.88 110 MET A N 1
ATOM 844 C CA . MET A 1 110 ? -5.815 3.552 15.418 1.00 86.88 110 MET A CA 1
ATOM 845 C C . MET A 1 110 ? -5.516 4.729 16.351 1.00 86.88 110 MET A C 1
ATOM 847 O O . MET A 1 110 ? -6.455 5.239 16.970 1.00 86.88 110 MET A O 1
ATOM 851 N N . SER A 1 111 ? -4.253 5.147 16.488 1.00 86.12 111 SER A N 1
ATOM 852 C CA . SER A 1 111 ? -3.890 6.343 17.256 1.00 86.12 111 SER A CA 1
ATOM 853 C C . SER A 1 111 ? -4.135 7.633 16.478 1.00 86.12 111 SER A C 1
ATOM 855 O O . SER A 1 111 ? -4.356 8.674 17.093 1.00 86.12 111 SER A O 1
ATOM 857 N N . MET A 1 112 ? -4.147 7.575 15.144 1.00 83.44 112 MET A N 1
ATOM 858 C CA . MET A 1 112 ? -4.444 8.735 14.309 1.00 83.44 112 MET A CA 1
ATOM 859 C C . MET A 1 112 ? -5.908 9.163 14.442 1.00 83.44 112 MET A C 1
ATOM 861 O O . MET A 1 112 ? -6.842 8.360 14.348 1.00 83.44 112 MET A O 1
ATOM 865 N N . ALA A 1 113 ? -6.131 10.467 14.610 1.00 77.62 113 ALA A N 1
ATOM 866 C CA . ALA A 1 113 ? -7.479 11.012 14.567 1.00 77.62 113 ALA A CA 1
ATOM 867 C C . ALA A 1 113 ? -8.077 10.837 13.161 1.00 77.62 113 ALA A C 1
ATOM 869 O O . ALA A 1 113 ? -7.400 11.014 12.148 1.00 77.62 113 ALA A O 1
ATOM 870 N N . ARG A 1 114 ? -9.385 10.549 13.088 1.00 76.69 114 ARG A N 1
ATOM 871 C CA . ARG A 1 114 ? -10.095 10.370 11.807 1.00 76.69 114 ARG A CA 1
ATOM 872 C C . ARG A 1 114 ? -9.935 11.568 10.869 1.00 76.69 114 ARG A C 1
ATOM 874 O O . ARG A 1 114 ? -9.894 11.361 9.664 1.00 76.69 114 ARG A O 1
ATOM 881 N N . ILE A 1 115 ? -9.833 12.784 11.413 1.00 77.50 115 ILE A N 1
ATOM 882 C CA . ILE A 1 115 ? -9.602 13.999 10.624 1.00 77.50 115 ILE A CA 1
ATOM 883 C C . ILE A 1 115 ? -8.260 13.941 9.886 1.00 77.50 115 ILE A C 1
ATOM 885 O O . ILE A 1 115 ? -8.233 14.141 8.683 1.00 77.50 115 ILE A O 1
ATOM 889 N N . VAL A 1 116 ? -7.193 13.495 10.554 1.00 83.75 116 VAL A N 1
ATOM 890 C CA . VAL A 1 116 ? -5.854 13.367 9.961 1.00 83.75 116 VAL A CA 1
ATOM 891 C C . VAL A 1 116 ? -5.848 12.324 8.842 1.00 83.75 116 VAL A C 1
ATOM 893 O O . VAL A 1 116 ? -5.269 12.544 7.783 1.00 83.75 116 VAL A O 1
ATOM 896 N N . LEU A 1 117 ? -6.550 11.200 9.029 1.00 79.81 117 LEU A N 1
ATOM 897 C CA . LEU A 1 117 ? -6.705 10.191 7.974 1.00 79.81 117 LEU A CA 1
ATOM 898 C C . LEU A 1 117 ? -7.494 10.721 6.765 1.00 79.81 117 LEU A C 1
ATOM 900 O O . LEU A 1 117 ? -7.199 10.345 5.630 1.00 79.81 117 LEU A O 1
ATOM 904 N N . GLN A 1 118 ? -8.490 11.585 6.986 1.00 79.94 118 GLN A N 1
ATOM 905 C CA . GLN A 1 118 ? -9.210 12.251 5.896 1.00 79.94 118 GLN A CA 1
ATOM 906 C C . GLN A 1 118 ? -8.345 13.308 5.201 1.00 79.94 118 GLN A C 1
ATOM 908 O O . GLN A 1 118 ? -8.403 13.400 3.977 1.00 79.94 118 GLN A O 1
ATOM 913 N N . ASP A 1 119 ? -7.507 14.038 5.936 1.00 85.75 119 ASP A N 1
ATOM 914 C CA . ASP A 1 119 ? -6.582 15.025 5.374 1.00 85.75 119 ASP A CA 1
ATOM 915 C C . ASP A 1 119 ? -5.556 14.341 4.464 1.00 85.75 119 ASP A C 1
ATOM 917 O O . ASP A 1 119 ? -5.454 14.698 3.289 1.00 85.75 119 ASP A O 1
ATOM 921 N N . LEU A 1 120 ? -4.899 13.278 4.947 1.00 85.88 120 LEU A N 1
ATOM 922 C CA . LEU A 1 120 ? -3.987 12.440 4.153 1.00 85.88 120 LEU A CA 1
ATOM 923 C C . LEU A 1 120 ? -4.662 11.897 2.895 1.00 85.88 120 LEU A C 1
ATOM 925 O O . LEU A 1 120 ? -4.116 11.969 1.793 1.00 85.88 120 LEU A O 1
ATOM 929 N N . ARG A 1 121 ? -5.888 11.391 3.046 1.00 80.31 121 ARG A N 1
ATOM 930 C CA . ARG A 1 121 ? -6.682 10.938 1.911 1.00 80.31 121 ARG A CA 1
ATOM 931 C C . ARG A 1 121 ? -6.926 12.080 0.931 1.00 80.31 121 ARG A C 1
ATOM 933 O O . ARG A 1 121 ? -6.742 11.893 -0.264 1.00 80.31 121 ARG A O 1
ATOM 940 N N . SER A 1 122 ? -7.348 13.250 1.393 1.00 81.94 122 SER A N 1
ATOM 941 C CA . SER A 1 122 ? -7.639 14.384 0.517 1.00 81.94 122 SER A CA 1
ATOM 942 C C . SER A 1 122 ? -6.396 14.830 -0.261 1.00 81.94 122 SER A C 1
ATOM 944 O O . SER A 1 122 ? -6.493 15.061 -1.462 1.00 81.94 122 SER A O 1
ATOM 946 N N . LEU A 1 123 ? -5.219 14.840 0.367 1.00 85.50 123 LEU A N 1
ATOM 947 C CA . LEU A 1 123 ? -3.961 15.199 -0.287 1.00 85.50 123 LEU A CA 1
ATOM 948 C C . LEU A 1 123 ? -3.614 14.239 -1.430 1.00 85.50 123 LEU A C 1
ATOM 950 O O . LEU A 1 123 ? -3.240 14.686 -2.512 1.00 85.50 123 LEU A O 1
ATOM 954 N N . LEU A 1 124 ? -3.799 12.935 -1.214 1.00 81.25 124 LEU A N 1
ATOM 955 C CA . LEU A 1 124 ? -3.421 11.907 -2.187 1.00 81.25 124 LEU A CA 1
ATOM 956 C C . LEU A 1 124 ? -4.510 11.627 -3.241 1.00 81.25 124 LEU A C 1
ATOM 958 O O . LEU A 1 124 ? -4.200 11.288 -4.380 1.00 81.25 124 LEU A O 1
ATOM 962 N N . THR A 1 125 ? -5.792 11.820 -2.902 1.00 73.44 125 THR A N 1
ATOM 963 C CA . THR A 1 125 ? -6.920 11.436 -3.777 1.00 73.44 125 THR A CA 1
ATOM 964 C C . THR A 1 125 ? -7.458 12.595 -4.631 1.00 73.44 125 THR A C 1
ATOM 966 O O . THR A 1 125 ? -7.972 12.360 -5.721 1.00 73.44 125 THR A O 1
ATOM 969 N N . ASN A 1 126 ? -7.367 13.854 -4.176 1.00 59.97 126 ASN A N 1
ATOM 970 C CA . ASN A 1 126 ? -8.125 14.992 -4.743 1.00 59.97 126 ASN A CA 1
ATOM 971 C C . ASN A 1 126 ? -7.709 15.379 -6.184 1.00 59.97 126 ASN A C 1
ATOM 973 O O . ASN A 1 126 ? -8.387 16.168 -6.838 1.00 59.97 126 ASN A O 1
ATOM 977 N N . ARG A 1 127 ? -6.627 14.812 -6.740 1.00 53.34 127 ARG A N 1
ATOM 978 C CA . ARG A 1 127 ? -6.182 15.117 -8.119 1.00 53.34 127 ARG A CA 1
ATOM 979 C C . ARG A 1 127 ? -5.758 13.923 -8.981 1.00 53.34 127 ARG A C 1
ATOM 981 O O . ARG A 1 127 ? -5.555 14.108 -10.179 1.00 53.34 127 ARG A O 1
ATOM 988 N N . ALA A 1 128 ? -5.734 12.706 -8.436 1.00 50.09 128 ALA A N 1
ATOM 989 C CA . ALA A 1 128 ? -5.293 11.492 -9.135 1.00 50.09 128 ALA A CA 1
ATOM 990 C C . ALA A 1 128 ? -6.265 10.976 -10.224 1.00 50.09 128 ALA A C 1
ATOM 992 O O . ALA A 1 128 ? -5.936 10.059 -10.967 1.00 50.09 128 ALA A O 1
ATOM 993 N N . SER A 1 129 ? -7.457 11.573 -10.367 1.00 50.47 129 SER A N 1
ATOM 994 C CA . SER A 1 129 ? -8.449 11.181 -11.388 1.00 50.47 129 SER A CA 1
ATOM 995 C C . SER A 1 129 ? -8.176 11.721 -12.803 1.00 50.47 129 SER A C 1
ATOM 997 O O . SER A 1 129 ? -8.932 11.410 -13.722 1.00 50.47 129 SER A O 1
ATOM 999 N N . ARG A 1 130 ? -7.122 12.524 -13.025 1.00 53.38 130 ARG A N 1
ATOM 1000 C CA . ARG A 1 130 ? -6.687 12.896 -14.384 1.00 53.38 130 ARG A CA 1
ATOM 1001 C C . ARG A 1 130 ? -5.501 12.037 -14.809 1.00 53.38 130 ARG A C 1
ATOM 1003 O O . ARG A 1 130 ? -4.501 11.953 -14.105 1.00 53.38 130 ARG A O 1
ATOM 1010 N N . LYS A 1 131 ? -5.620 11.420 -15.986 1.00 51.62 131 LYS A N 1
ATOM 1011 C CA . LYS A 1 131 ? -4.558 10.649 -16.647 1.00 51.62 131 LYS A CA 1
ATOM 1012 C C . LYS A 1 131 ? -3.262 11.479 -16.667 1.00 51.62 131 LYS A C 1
ATOM 1014 O O . LYS A 1 131 ? -3.274 12.586 -17.196 1.00 51.62 131 LYS A O 1
ATOM 1019 N N . GLY A 1 132 ? -2.186 10.958 -16.072 1.00 58.62 132 GLY A N 1
ATOM 1020 C CA . GLY A 1 132 ? -0.886 11.643 -15.990 1.00 58.62 132 GLY A CA 1
ATOM 1021 C C . GLY A 1 132 ? -0.691 12.572 -14.784 1.00 58.62 132 GLY A C 1
ATOM 1022 O O . GLY A 1 132 ? 0.171 13.442 -14.833 1.00 58.62 132 GLY A O 1
ATOM 1023 N N . TYR A 1 133 ? -1.481 12.434 -13.714 1.00 66.88 133 TYR A N 1
ATOM 1024 C CA . TYR A 1 133 ? -1.240 13.190 -12.484 1.00 66.88 133 TYR A CA 1
ATOM 1025 C C . TYR A 1 133 ? 0.067 12.757 -11.804 1.00 66.88 133 TYR A C 1
ATOM 1027 O O . TYR A 1 133 ? 0.231 11.592 -11.446 1.00 66.88 133 TYR A O 1
ATOM 1035 N N . VAL A 1 134 ? 0.963 13.722 -11.599 1.00 71.12 134 VAL A N 1
ATOM 1036 C CA . VAL A 1 134 ? 2.194 13.579 -10.816 1.00 71.12 134 VAL A CA 1
ATOM 1037 C C . VAL A 1 134 ? 1.970 14.251 -9.463 1.00 71.12 134 VAL A C 1
ATOM 1039 O O . VAL A 1 134 ? 1.518 15.398 -9.400 1.00 71.12 134 VAL A O 1
ATOM 1042 N N . ILE A 1 135 ? 2.255 13.530 -8.378 1.00 77.75 135 ILE A N 1
ATOM 1043 C CA . ILE A 1 135 ? 2.236 14.090 -7.023 1.00 77.75 135 ILE A CA 1
ATOM 1044 C C . ILE A 1 135 ? 3.395 15.084 -6.927 1.00 77.75 135 ILE A C 1
ATOM 1046 O O . ILE A 1 135 ? 4.538 14.718 -7.167 1.00 77.75 135 ILE A O 1
ATOM 1050 N N . SER A 1 136 ? 3.098 16.344 -6.610 1.00 83.69 136 SER A N 1
ATOM 1051 C CA . SER A 1 136 ? 4.129 17.373 -6.435 1.00 83.69 136 SER A CA 1
ATOM 1052 C C . SER A 1 136 ? 4.893 17.177 -5.129 1.00 83.69 136 SER A C 1
ATOM 1054 O O . SER A 1 136 ? 4.266 16.846 -4.120 1.00 83.69 136 SER A O 1
ATOM 1056 N N . ASP A 1 137 ? 6.172 17.546 -5.106 1.00 84.19 137 ASP A N 1
ATOM 1057 C CA . ASP A 1 137 ? 7.027 17.485 -3.910 1.00 84.19 137 ASP A CA 1
ATOM 1058 C C . ASP A 1 137 ? 6.395 18.179 -2.698 1.00 84.19 137 ASP A C 1
ATOM 1060 O O . ASP A 1 137 ? 6.348 17.612 -1.614 1.00 84.19 137 ASP A O 1
ATOM 1064 N N . ALA A 1 138 ? 5.754 19.337 -2.891 1.00 86.81 138 ALA A N 1
ATOM 1065 C CA . ALA A 1 138 ? 5.060 20.056 -1.818 1.00 86.81 138 ALA A CA 1
ATOM 1066 C C . ALA A 1 138 ? 3.908 19.261 -1.162 1.00 86.81 138 ALA A C 1
ATOM 1068 O O . ALA A 1 138 ? 3.575 19.493 0.001 1.00 86.81 138 ALA A O 1
ATOM 1069 N N . VAL A 1 139 ? 3.263 18.350 -1.900 1.00 86.56 139 VAL A N 1
ATOM 1070 C CA . VAL A 1 139 ? 2.233 17.446 -1.352 1.00 86.56 139 VAL A CA 1
ATOM 1071 C C . VAL A 1 139 ? 2.904 16.310 -0.588 1.00 86.56 139 VAL A C 1
ATOM 1073 O O . VAL A 1 139 ? 2.441 15.959 0.495 1.00 86.56 139 VAL A O 1
ATOM 1076 N N . LEU A 1 140 ? 4.002 15.768 -1.117 1.00 86.00 140 LEU A N 1
ATOM 1077 C CA . LEU A 1 140 ? 4.762 14.712 -0.456 1.00 86.00 140 LEU A CA 1
ATOM 1078 C C . LEU A 1 140 ? 5.374 15.203 0.866 1.00 86.00 140 LEU A C 1
ATOM 1080 O O . LEU A 1 140 ? 5.231 14.533 1.883 1.00 86.00 140 LEU A O 1
ATOM 1084 N N . GLU A 1 141 ? 5.944 16.409 0.890 1.00 88.44 141 GLU A N 1
ATOM 1085 C CA . GLU A 1 141 ? 6.439 17.074 2.102 1.00 88.44 141 GLU A CA 1
ATOM 1086 C C . GLU A 1 141 ? 5.335 17.263 3.150 1.00 88.44 141 GLU A C 1
ATOM 1088 O O . GLU A 1 141 ? 5.553 17.022 4.336 1.00 88.44 141 GLU A O 1
ATOM 1093 N N . GLN A 1 142 ? 4.125 17.653 2.731 1.00 89.38 142 GLN A N 1
ATOM 1094 C CA . GLN A 1 142 ? 2.984 17.775 3.644 1.00 89.38 142 GLN A CA 1
ATOM 1095 C C . GLN A 1 142 ? 2.573 16.426 4.231 1.00 89.38 142 GLN A C 1
ATOM 1097 O O . GLN A 1 142 ? 2.317 16.336 5.431 1.00 89.38 142 GLN A O 1
ATOM 1102 N N . VAL A 1 143 ? 2.521 15.379 3.404 1.00 88.88 143 VAL A N 1
ATOM 1103 C CA . VAL A 1 143 ? 2.223 14.018 3.865 1.00 88.88 143 VAL A CA 1
ATOM 1104 C C . VAL A 1 143 ? 3.293 13.546 4.849 1.00 88.88 143 VAL A C 1
ATOM 1106 O O . VAL A 1 143 ? 2.936 13.072 5.926 1.00 88.88 143 VAL A O 1
ATOM 1109 N N . ASN A 1 144 ? 4.577 13.735 4.532 1.00 87.38 144 ASN A N 1
ATOM 1110 C CA . ASN A 1 144 ? 5.695 13.393 5.415 1.00 87.38 144 ASN A CA 1
ATOM 1111 C C . ASN A 1 144 ? 5.595 14.121 6.755 1.00 87.38 144 ASN A C 1
ATOM 1113 O O . ASN A 1 144 ? 5.645 13.479 7.799 1.00 87.38 144 ASN A O 1
ATOM 1117 N N . LYS A 1 145 ? 5.340 15.431 6.743 1.00 88.38 145 LYS A N 1
ATOM 1118 C CA . LYS A 1 145 ? 5.178 16.218 7.968 1.00 88.38 145 LYS A CA 1
ATOM 1119 C C . LYS A 1 145 ? 4.033 15.705 8.843 1.00 88.38 145 LYS A C 1
ATOM 1121 O O . LYS A 1 145 ? 4.213 15.502 10.039 1.00 88.38 145 LYS A O 1
ATOM 1126 N N . ILE A 1 146 ? 2.864 15.443 8.247 1.00 88.31 146 ILE A N 1
ATOM 1127 C CA . ILE A 1 146 ? 1.724 14.861 8.972 1.00 88.31 146 ILE A CA 1
ATOM 1128 C C . ILE A 1 146 ? 2.122 13.509 9.575 1.00 88.31 146 ILE A C 1
ATOM 1130 O O . ILE A 1 146 ? 1.804 13.223 10.726 1.00 88.31 146 ILE A O 1
ATOM 1134 N N . MET A 1 147 ? 2.819 12.674 8.809 1.00 86.31 147 MET A N 1
ATOM 1135 C CA . MET A 1 147 ? 3.264 11.352 9.241 1.00 86.31 147 MET A CA 1
ATOM 1136 C C . MET A 1 147 ? 4.280 11.413 10.392 1.00 86.31 147 MET A C 1
ATOM 1138 O O . MET A 1 147 ? 4.150 10.649 11.351 1.00 86.31 147 MET A O 1
ATOM 1142 N N . GLU A 1 148 ? 5.251 12.322 10.340 1.00 83.50 148 GLU A N 1
ATOM 1143 C CA . GLU A 1 148 ? 6.250 12.558 11.390 1.00 83.50 148 GLU A CA 1
ATOM 1144 C C . GLU A 1 148 ? 5.610 13.056 12.690 1.00 83.50 148 GLU A C 1
ATOM 1146 O O . GLU A 1 148 ? 5.872 12.500 13.763 1.00 83.50 148 GLU A O 1
ATOM 1151 N N . ASP A 1 149 ? 4.698 14.029 12.588 1.00 83.25 149 ASP A N 1
ATOM 1152 C CA . ASP A 1 149 ? 3.969 14.587 13.729 1.00 83.25 149 ASP A CA 1
ATOM 1153 C C . ASP A 1 149 ? 3.213 13.487 14.496 1.00 83.25 149 ASP A C 1
ATOM 1155 O O . ASP A 1 149 ? 3.186 13.484 15.727 1.00 83.25 149 ASP A O 1
ATOM 1159 N N . GLN A 1 150 ? 2.655 12.499 13.788 1.00 80.62 150 GLN A N 1
ATOM 1160 C CA . GLN A 1 150 ? 1.970 11.355 14.405 1.00 80.62 150 GLN A CA 1
ATOM 1161 C C . GLN A 1 150 ? 2.942 10.275 14.917 1.00 80.62 150 GLN A C 1
ATOM 1163 O O . GLN A 1 150 ? 2.666 9.608 15.921 1.00 80.62 150 GLN A O 1
ATOM 1168 N N . SER A 1 151 ? 4.085 10.094 14.248 1.00 70.06 151 SER A N 1
ATOM 1169 C CA . SER A 1 151 ? 5.072 9.044 14.549 1.00 70.06 151 SER A CA 1
ATOM 1170 C C . SER A 1 151 ? 5.952 9.366 15.760 1.00 70.06 151 SER A C 1
ATOM 1172 O O . SER A 1 151 ? 6.417 8.443 16.426 1.00 70.06 151 SER A O 1
ATOM 1174 N N . SER A 1 152 ? 6.122 10.647 16.109 1.00 60.12 152 SER A N 1
ATOM 1175 C CA . SER A 1 152 ? 6.905 11.123 17.269 1.00 60.12 152 SER A CA 1
ATOM 1176 C C . SER A 1 152 ? 6.434 10.586 18.638 1.00 60.12 152 SER A C 1
ATOM 1178 O O . SER A 1 152 ? 7.162 10.652 19.629 1.00 60.12 152 SER A O 1
ATOM 1180 N N . SER A 1 153 ? 5.246 9.977 18.691 1.00 52.03 153 SER A N 1
ATOM 1181 C CA . SER A 1 153 ? 4.714 9.248 19.852 1.00 52.03 153 SER A CA 1
ATOM 1182 C C . SER A 1 153 ? 5.256 7.814 20.008 1.00 52.03 153 SER A C 1
ATOM 1184 O O . SER A 1 153 ? 5.104 7.202 21.067 1.00 52.03 153 SER A O 1
ATOM 1186 N N . THR A 1 154 ? 5.905 7.263 18.978 1.00 49.41 154 THR A N 1
ATOM 1187 C CA . THR A 1 154 ? 6.442 5.898 18.956 1.00 49.41 154 THR A CA 1
ATOM 1188 C C . THR A 1 154 ? 7.961 5.963 19.102 1.00 49.41 154 THR A C 1
ATOM 1190 O O . THR A 1 154 ? 8.655 6.418 18.200 1.00 49.41 154 THR A O 1
ATOM 1193 N N . SER A 1 155 ? 8.499 5.530 20.250 1.00 45.97 155 SER A N 1
ATOM 1194 C CA . SER A 1 155 ? 9.954 5.504 20.484 1.00 45.97 155 SER A CA 1
ATOM 1195 C C . SER A 1 155 ? 10.705 4.826 19.325 1.00 45.97 155 SER A C 1
ATOM 1197 O O . SER A 1 155 ? 10.251 3.772 18.861 1.00 45.97 155 SER A O 1
ATOM 1199 N N . PRO A 1 156 ? 11.864 5.362 18.893 1.00 47.91 156 PRO A N 1
ATOM 1200 C CA . PRO A 1 156 ? 12.659 4.757 17.833 1.00 47.91 156 PRO A CA 1
ATOM 1201 C C . PRO A 1 156 ? 13.025 3.333 18.248 1.00 47.91 156 PRO A C 1
ATOM 1203 O O . PRO A 1 156 ? 13.573 3.102 19.329 1.00 47.91 156 PRO A O 1
ATOM 1206 N N . SER A 1 157 ? 12.660 2.351 17.423 1.00 49.09 157 SER A N 1
ATOM 1207 C CA . SER A 1 157 ? 12.870 0.956 17.786 1.00 49.09 157 SER A CA 1
ATOM 1208 C C . SER A 1 157 ? 14.366 0.662 17.906 1.00 49.09 157 SER A C 1
ATOM 1210 O O . SER A 1 157 ? 15.130 0.884 16.966 1.00 49.09 157 SER A O 1
ATOM 1212 N N . VAL A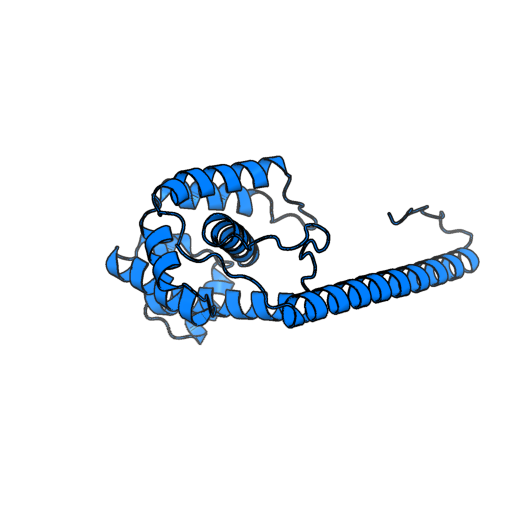 1 158 ? 14.763 0.135 19.063 1.00 49.75 158 VAL A N 1
ATOM 1213 C CA . VAL A 1 158 ? 16.081 -0.452 19.314 1.00 49.75 158 VAL A CA 1
ATOM 1214 C C . VAL A 1 158 ? 16.340 -1.540 18.267 1.00 49.75 158 VAL A C 1
ATOM 1216 O O . VAL A 1 158 ? 15.585 -2.506 18.177 1.00 49.75 158 VAL A O 1
ATOM 1219 N N . GLY A 1 159 ? 17.405 -1.366 17.480 1.00 55.41 159 GLY A N 1
ATOM 1220 C CA . GLY A 1 159 ? 17.832 -2.303 16.438 1.00 55.41 159 GLY A CA 1
ATOM 1221 C C . GLY A 1 159 ? 17.315 -1.932 15.050 1.00 55.41 159 GLY A C 1
ATOM 1222 O O . GLY A 1 159 ? 16.409 -2.577 14.526 1.00 55.41 159 GLY A O 1
ATOM 1223 N N . ARG A 1 160 ? 17.916 -0.907 14.437 1.00 59.34 160 ARG A N 1
ATOM 1224 C CA . ARG A 1 160 ? 17.689 -0.607 13.019 1.00 59.34 160 ARG A CA 1
ATOM 1225 C C . ARG A 1 160 ? 18.080 -1.833 12.170 1.00 59.34 160 ARG A C 1
ATOM 1227 O O . ARG A 1 160 ? 19.168 -2.380 12.384 1.00 59.34 160 ARG A O 1
ATOM 1234 N N . PRO A 1 161 ? 17.234 -2.286 11.231 1.00 60.22 161 PRO A N 1
ATOM 1235 C CA . PRO A 1 161 ? 17.574 -3.395 10.351 1.00 60.22 161 PRO A CA 1
ATOM 1236 C C . PRO A 1 161 ? 18.806 -3.035 9.516 1.00 60.22 161 PRO A C 1
ATOM 1238 O O . PRO A 1 161 ? 18.806 -2.041 8.791 1.00 60.22 161 PRO A O 1
ATOM 1241 N N . ARG A 1 162 ? 19.867 -3.838 9.620 1.00 66.56 162 ARG A N 1
ATOM 1242 C CA . ARG A 1 162 ? 21.039 -3.741 8.745 1.00 66.56 162 ARG A CA 1
ATOM 1243 C C . ARG A 1 162 ? 20.904 -4.811 7.676 1.00 66.56 162 ARG A C 1
ATOM 1245 O O . ARG A 1 162 ? 20.830 -5.997 8.000 1.00 66.56 162 ARG A O 1
ATOM 1252 N N . LEU A 1 163 ? 20.867 -4.398 6.414 1.00 70.00 163 LEU A N 1
ATOM 1253 C CA . LEU A 1 163 ? 20.993 -5.341 5.310 1.00 70.00 163 LEU A CA 1
ATOM 1254 C C . LEU A 1 163 ? 22.367 -6.019 5.410 1.00 70.00 163 LEU A C 1
ATOM 1256 O O . LEU A 1 163 ? 23.382 -5.377 5.694 1.00 70.00 163 LEU A O 1
ATOM 1260 N N . CYS A 1 164 ? 22.404 -7.338 5.236 1.00 80.75 164 CYS A N 1
ATOM 1261 C CA . CYS A 1 164 ? 23.667 -8.064 5.222 1.00 80.75 164 CYS A CA 1
ATOM 1262 C C . CYS A 1 164 ? 24.462 -7.724 3.944 1.00 80.75 164 CYS A C 1
ATOM 1264 O O . CYS A 1 164 ? 23.862 -7.353 2.932 1.00 80.75 164 CYS A O 1
ATOM 1266 N N . PRO A 1 165 ? 25.798 -7.888 3.935 1.00 80.06 165 PRO A N 1
ATOM 1267 C CA . PRO A 1 165 ? 26.618 -7.562 2.764 1.00 80.06 165 PRO A CA 1
ATOM 1268 C C . PRO A 1 165 ? 26.175 -8.263 1.470 1.00 80.06 165 PRO A C 1
ATOM 1270 O O . PRO A 1 165 ? 26.257 -7.688 0.388 1.00 80.06 165 PRO A O 1
ATOM 1273 N N . SER A 1 166 ? 25.658 -9.493 1.561 1.00 81.88 166 SER A N 1
ATOM 1274 C CA . SER A 1 166 ? 25.120 -10.214 0.402 1.00 81.88 166 SER A CA 1
ATOM 1275 C C . SER A 1 166 ? 23.819 -9.608 -0.127 1.00 81.88 166 SER A C 1
ATOM 1277 O O . SER A 1 166 ? 23.631 -9.569 -1.342 1.00 81.88 166 SER A O 1
ATOM 1279 N N . ALA A 1 167 ? 22.946 -9.105 0.752 1.00 79.25 167 ALA A N 1
ATOM 1280 C CA . ALA A 1 167 ? 21.730 -8.401 0.352 1.00 79.25 167 ALA A CA 1
ATOM 1281 C C . ALA A 1 167 ? 22.058 -7.062 -0.321 1.00 79.25 167 ALA A C 1
ATOM 1283 O O . ALA A 1 167 ? 21.480 -6.762 -1.362 1.00 79.25 167 ALA A O 1
ATOM 1284 N N . TRP A 1 168 ? 23.034 -6.315 0.207 1.00 79.56 168 TRP A N 1
ATOM 1285 C CA . TRP A 1 168 ? 23.537 -5.092 -0.428 1.00 79.56 168 TRP A CA 1
ATOM 1286 C C . TRP A 1 168 ? 24.122 -5.358 -1.813 1.00 79.56 168 TRP A C 1
ATOM 1288 O O . TRP A 1 168 ? 23.760 -4.687 -2.775 1.00 79.56 168 TRP A O 1
ATOM 1298 N N . LYS A 1 169 ? 24.961 -6.392 -1.948 1.00 81.44 169 LYS A N 1
ATOM 1299 C CA . LYS A 1 169 ? 25.516 -6.787 -3.247 1.00 81.44 169 LYS A CA 1
ATOM 1300 C C . LYS A 1 169 ? 24.420 -7.174 -4.243 1.00 81.44 169 LYS A C 1
ATOM 1302 O O . LYS A 1 169 ? 24.471 -6.756 -5.392 1.00 81.44 169 LYS A O 1
ATOM 1307 N N . MET A 1 170 ? 23.424 -7.949 -3.807 1.00 81.75 170 MET A N 1
ATOM 1308 C CA . MET A 1 170 ? 22.284 -8.327 -4.647 1.00 81.75 170 MET A CA 1
ATOM 1309 C C . MET A 1 170 ? 21.488 -7.099 -5.106 1.00 81.75 170 MET A C 1
ATOM 1311 O O . MET A 1 170 ? 21.090 -7.041 -6.267 1.00 81.75 170 MET A O 1
ATOM 1315 N N . LEU A 1 171 ? 21.260 -6.132 -4.213 1.00 78.69 171 LEU A N 1
ATOM 1316 C CA . LEU A 1 171 ? 20.574 -4.884 -4.540 1.00 78.69 171 LEU A CA 1
ATOM 1317 C C . LEU A 1 171 ? 21.366 -4.066 -5.569 1.00 78.69 171 LEU A C 1
ATOM 1319 O O . LEU A 1 171 ? 20.790 -3.648 -6.568 1.00 78.69 171 LEU A O 1
ATOM 1323 N N . GLY A 1 172 ? 22.679 -3.914 -5.367 1.00 79.94 172 GLY A N 1
ATOM 1324 C CA . GLY A 1 172 ? 23.570 -3.254 -6.325 1.00 79.94 172 GLY A CA 1
ATOM 1325 C C . GLY A 1 172 ? 23.523 -3.913 -7.705 1.00 79.94 172 GLY A C 1
ATOM 1326 O O . GLY A 1 172 ? 23.255 -3.244 -8.693 1.00 79.94 172 GLY A O 1
ATOM 1327 N N . SER A 1 173 ? 23.643 -5.244 -7.775 1.00 81.94 173 SER A N 1
ATOM 1328 C CA . SER A 1 173 ? 23.537 -5.969 -9.051 1.00 81.94 173 SER A CA 1
ATOM 1329 C C . SER A 1 173 ? 22.177 -5.789 -9.732 1.00 81.94 173 SER A C 1
ATOM 1331 O O . SER A 1 173 ? 22.121 -5.619 -10.944 1.00 81.94 173 SER A O 1
ATOM 1333 N N . ARG A 1 174 ? 21.071 -5.773 -8.971 1.00 81.44 174 ARG A N 1
ATOM 1334 C CA . ARG A 1 174 ? 19.743 -5.474 -9.534 1.00 81.44 174 ARG A CA 1
ATOM 1335 C C . ARG A 1 174 ? 19.641 -4.039 -10.057 1.00 81.44 174 ARG A C 1
ATOM 1337 O O . ARG A 1 174 ? 18.953 -3.830 -11.054 1.00 81.44 174 ARG A O 1
ATOM 1344 N N . LYS A 1 175 ? 20.309 -3.075 -9.407 1.00 79.12 175 LYS A N 1
ATOM 1345 C CA . LYS A 1 175 ? 20.399 -1.679 -9.868 1.00 79.12 175 LYS A CA 1
ATOM 1346 C C . LYS A 1 175 ? 21.060 -1.598 -11.221 1.00 79.12 175 LYS A C 1
ATOM 1348 O O . LYS A 1 175 ? 20.483 -1.046 -12.154 1.00 79.12 175 LYS A O 1
ATOM 1353 N N . ASP A 1 176 ? 22.234 -2.202 -11.318 1.00 82.44 176 ASP A N 1
ATOM 1354 C CA . ASP A 1 176 ? 23.015 -2.204 -12.542 1.00 82.44 176 ASP A CA 1
ATOM 1355 C C . ASP A 1 176 ? 22.232 -2.879 -13.672 1.00 82.44 176 ASP A C 1
ATOM 1357 O O . ASP A 1 176 ? 22.086 -2.296 -14.745 1.00 82.44 176 ASP A O 1
ATOM 1361 N N . ASP A 1 177 ? 21.628 -4.045 -13.416 1.00 84.50 177 ASP A N 1
ATOM 1362 C CA . ASP A 1 177 ? 20.794 -4.753 -14.394 1.00 84.50 177 ASP A CA 1
ATOM 1363 C C . ASP A 1 177 ? 19.606 -3.906 -14.875 1.00 84.50 177 ASP A C 1
ATOM 1365 O O . ASP A 1 177 ? 19.296 -3.889 -16.070 1.00 84.50 177 ASP A O 1
ATOM 1369 N N . PHE A 1 178 ? 18.929 -3.202 -13.963 1.00 79.56 178 PHE A N 1
ATOM 1370 C CA . PHE A 1 178 ? 17.812 -2.324 -14.305 1.00 79.56 178 PHE A CA 1
ATOM 1371 C C . PHE A 1 178 ? 18.270 -1.150 -15.179 1.00 79.56 178 PHE A C 1
ATOM 1373 O O . PHE A 1 178 ? 17.710 -0.941 -16.256 1.00 79.56 178 PHE A O 1
ATOM 1380 N N . VAL A 1 179 ? 19.328 -0.442 -14.771 1.00 82.62 179 VAL A N 1
ATOM 1381 C CA . VAL A 1 179 ? 19.894 0.690 -15.521 1.00 82.62 179 VAL A CA 1
ATOM 1382 C C . VAL A 1 179 ? 20.362 0.250 -16.909 1.00 82.62 179 VAL A C 1
ATOM 1384 O O . VAL A 1 179 ? 20.122 0.951 -17.892 1.00 82.62 179 VAL A O 1
ATOM 1387 N N . GLN A 1 180 ? 20.992 -0.922 -17.025 1.00 84.56 180 GLN A N 1
ATOM 1388 C CA . GLN A 1 180 ? 21.419 -1.466 -18.317 1.00 84.56 180 GLN A CA 1
ATOM 1389 C C . GLN A 1 180 ? 20.230 -1.788 -19.227 1.00 84.56 180 GLN A C 1
ATOM 1391 O O . GLN A 1 180 ? 20.247 -1.435 -20.406 1.00 84.56 180 GLN A O 1
ATOM 1396 N N . ARG A 1 181 ? 19.166 -2.402 -18.694 1.00 83.38 181 ARG A N 1
ATOM 1397 C CA . ARG A 1 181 ? 17.938 -2.663 -19.465 1.00 83.38 181 ARG A CA 1
ATOM 1398 C C . ARG A 1 181 ? 17.253 -1.376 -19.905 1.00 83.38 181 ARG A C 1
ATOM 1400 O O . ARG A 1 181 ? 16.806 -1.304 -21.045 1.00 83.38 181 ARG A O 1
ATOM 1407 N N . GLN A 1 182 ? 17.181 -0.377 -19.030 1.00 81.19 182 GLN A N 1
ATOM 1408 C CA . GLN A 1 182 ? 16.599 0.921 -19.357 1.00 81.19 182 GLN A CA 1
ATOM 1409 C C . GLN A 1 182 ? 17.380 1.607 -20.482 1.00 81.19 182 GLN A C 1
ATOM 1411 O O . GLN A 1 182 ? 16.769 2.046 -21.451 1.00 81.19 182 GLN A O 1
ATOM 1416 N N . LYS A 1 183 ? 18.719 1.624 -20.409 1.00 85.56 183 LYS A N 1
ATOM 1417 C CA . LYS A 1 183 ? 19.580 2.152 -21.481 1.00 85.56 183 LYS A CA 1
ATOM 1418 C C . LYS A 1 183 ? 19.388 1.407 -22.798 1.00 85.56 183 LYS A C 1
ATOM 1420 O O . LYS A 1 183 ? 19.238 2.041 -23.833 1.00 85.56 183 LYS A O 1
ATOM 1425 N N . PHE A 1 184 ? 19.356 0.074 -22.759 1.00 90.25 184 PHE A N 1
ATOM 1426 C CA . PHE A 1 184 ? 19.121 -0.743 -23.950 1.00 90.25 184 PHE A CA 1
ATOM 1427 C C . PHE A 1 184 ? 17.770 -0.426 -24.603 1.00 90.25 184 PHE A C 1
ATOM 1429 O O . PHE A 1 184 ? 17.709 -0.210 -25.808 1.00 90.25 184 PHE A O 1
ATOM 1436 N N . LEU A 1 185 ? 16.692 -0.366 -23.815 1.00 86.56 185 LEU A N 1
ATOM 1437 C CA . LEU A 1 185 ? 15.366 -0.018 -24.327 1.00 86.56 185 LEU A CA 1
ATOM 1438 C C . LEU A 1 185 ? 15.322 1.410 -24.875 1.00 86.56 185 LEU A C 1
ATOM 1440 O O . LEU A 1 185 ? 14.706 1.621 -25.914 1.00 86.56 185 LEU A O 1
ATOM 1444 N N . GLY A 1 186 ? 15.988 2.359 -24.209 1.00 84.25 186 GLY A N 1
ATOM 1445 C CA . GLY A 1 186 ? 16.151 3.727 -24.700 1.00 84.25 186 GLY A CA 1
ATOM 1446 C C . GLY A 1 186 ? 16.808 3.756 -26.078 1.00 84.25 186 GLY A C 1
ATOM 1447 O O . GLY A 1 186 ? 16.234 4.320 -27.002 1.00 84.25 186 GLY A O 1
ATOM 1448 N N . GLN A 1 187 ? 17.928 3.044 -26.244 1.00 91.19 187 GLN A N 1
ATOM 1449 C CA . GLN A 1 187 ? 18.629 2.952 -27.527 1.00 91.19 187 GLN A CA 1
ATOM 1450 C C . GLN A 1 187 ? 17.752 2.340 -28.625 1.00 91.19 187 GLN A C 1
ATOM 1452 O O . GLN A 1 187 ? 17.662 2.885 -29.717 1.00 91.19 187 GLN A O 1
ATOM 1457 N N . VAL A 1 188 ? 17.062 1.232 -28.331 1.00 92.69 188 VAL A N 1
ATOM 1458 C CA . VAL A 1 188 ? 16.151 0.599 -29.297 1.00 92.69 188 VAL A CA 1
ATOM 1459 C C . VAL A 1 188 ? 15.033 1.559 -29.702 1.00 92.69 188 VAL A C 1
ATOM 1461 O O . VAL A 1 188 ? 14.667 1.601 -30.871 1.00 92.69 188 VAL A O 1
ATOM 1464 N N . LEU A 1 189 ? 14.479 2.323 -28.757 1.00 90.19 189 LEU A N 1
ATOM 1465 C CA . LEU A 1 189 ? 13.418 3.287 -29.041 1.00 90.19 189 LEU A CA 1
ATOM 1466 C C . LEU A 1 189 ? 13.926 4.450 -29.902 1.00 90.19 189 LEU A C 1
ATOM 1468 O O . LEU A 1 189 ? 13.236 4.853 -30.835 1.00 90.19 189 LEU A O 1
ATOM 1472 N N . GLU A 1 190 ? 15.120 4.968 -29.604 1.00 90.25 190 GLU A N 1
ATOM 1473 C CA . GLU A 1 190 ? 15.782 6.011 -30.393 1.00 90.25 190 GLU A CA 1
ATOM 1474 C C . GLU A 1 190 ? 16.042 5.549 -31.827 1.00 90.25 190 GLU A C 1
ATOM 1476 O O . GLU A 1 190 ? 15.639 6.238 -32.764 1.00 90.25 190 GLU A O 1
ATOM 1481 N N . ASP A 1 191 ? 16.630 4.364 -32.007 1.00 91.62 191 ASP A N 1
ATOM 1482 C CA . ASP A 1 191 ? 16.905 3.795 -33.330 1.00 91.62 191 ASP A CA 1
ATOM 1483 C C . ASP A 1 191 ? 15.602 3.641 -34.139 1.00 91.62 191 ASP A C 1
ATOM 1485 O O . ASP A 1 191 ? 15.528 4.023 -35.307 1.00 91.62 191 ASP A O 1
ATOM 1489 N N . LEU A 1 192 ? 14.532 3.161 -33.497 1.00 91.69 192 LEU A N 1
ATOM 1490 C CA . LEU A 1 192 ? 13.225 2.957 -34.129 1.00 91.69 192 LEU A CA 1
ATOM 1491 C C . LEU A 1 192 ? 12.544 4.289 -34.490 1.00 91.69 192 LEU A C 1
ATOM 1493 O O . LEU A 1 192 ? 11.910 4.395 -35.541 1.00 91.69 192 LEU A O 1
ATOM 1497 N N . LEU A 1 193 ? 12.700 5.323 -33.656 1.00 85.12 193 LEU A N 1
ATOM 1498 C CA . LEU A 1 193 ? 12.225 6.682 -33.941 1.00 85.12 193 LEU A CA 1
ATOM 1499 C C . LEU A 1 193 ? 12.999 7.329 -35.096 1.00 85.12 193 LEU A C 1
ATOM 1501 O O . LEU A 1 193 ? 12.394 8.022 -35.920 1.00 85.12 193 LEU A O 1
ATOM 1505 N N . ILE A 1 194 ? 14.311 7.096 -35.181 1.00 87.31 194 ILE A N 1
ATOM 1506 C CA . ILE A 1 194 ? 15.149 7.549 -36.298 1.00 87.31 194 ILE A CA 1
ATOM 1507 C C . ILE A 1 194 ? 14.702 6.865 -37.595 1.00 87.31 194 ILE A C 1
ATOM 1509 O O . ILE A 1 194 ? 14.432 7.550 -38.584 1.00 87.31 194 ILE A O 1
ATOM 1513 N N . ASP A 1 195 ? 14.558 5.539 -37.587 1.00 89.56 195 ASP A N 1
ATOM 1514 C CA . ASP A 1 195 ? 14.102 4.764 -38.745 1.00 89.56 195 ASP A CA 1
ATOM 1515 C C . ASP A 1 195 ? 12.714 5.204 -39.218 1.00 89.56 195 ASP A C 1
ATOM 1517 O O . ASP A 1 195 ? 12.499 5.401 -40.417 1.00 89.56 195 ASP A O 1
ATOM 1521 N N . TYR A 1 196 ? 11.786 5.420 -38.283 1.00 86.06 196 TYR A N 1
ATOM 1522 C CA . TYR A 1 196 ? 10.453 5.936 -38.578 1.00 86.06 196 TYR A CA 1
ATOM 1523 C C . TYR A 1 196 ? 10.511 7.331 -39.219 1.00 86.06 196 TYR A C 1
ATOM 1525 O O . TYR A 1 196 ? 9.892 7.563 -40.257 1.00 86.06 196 TYR A O 1
ATOM 1533 N N . SER A 1 197 ? 11.306 8.246 -38.655 1.00 84.44 197 SER A N 1
ATOM 1534 C CA . SER A 1 197 ? 11.462 9.614 -39.175 1.00 84.44 197 SER A CA 1
ATOM 1535 C C . SER A 1 197 ? 12.048 9.631 -40.591 1.00 84.44 197 SER A C 1
ATOM 1537 O O . SER A 1 197 ? 11.618 10.414 -41.437 1.00 84.44 197 SER A O 1
ATOM 1539 N N . ASN A 1 198 ? 12.992 8.730 -40.880 1.00 84.38 198 ASN A N 1
ATOM 1540 C CA . ASN A 1 198 ? 13.578 8.575 -42.213 1.00 84.38 198 ASN A CA 1
ATOM 1541 C C . ASN A 1 198 ? 12.573 8.031 -43.243 1.00 84.38 198 ASN A C 1
ATOM 1543 O O . ASN A 1 198 ? 12.638 8.394 -44.418 1.00 84.38 198 ASN A O 1
ATOM 1547 N N . GLN A 1 199 ? 11.643 7.168 -42.821 1.00 87.12 199 GLN A N 1
ATOM 1548 C CA . GLN A 1 199 ? 10.592 6.602 -43.678 1.00 87.12 199 GLN A CA 1
ATOM 1549 C C . GLN A 1 199 ? 9.406 7.557 -43.881 1.00 87.12 199 GLN A C 1
ATOM 1551 O O . GLN A 1 199 ? 8.712 7.465 -44.897 1.00 87.12 199 GLN A O 1
ATOM 1556 N N . HIS A 1 200 ? 9.200 8.496 -42.954 1.00 79.00 200 HIS A N 1
ATOM 1557 C CA . HIS A 1 200 ? 8.091 9.453 -42.960 1.00 79.00 200 HIS A CA 1
ATOM 1558 C C . HIS A 1 200 ? 8.566 10.917 -42.869 1.00 79.00 200 HIS A C 1
ATOM 1560 O O . HIS A 1 200 ? 8.172 11.645 -41.959 1.00 79.00 200 HIS A O 1
ATOM 1566 N N . PRO A 1 201 ? 9.356 11.409 -43.845 1.00 71.94 201 PRO A N 1
ATOM 1567 C CA . PRO A 1 201 ? 9.976 12.740 -43.799 1.00 71.94 201 PRO A CA 1
ATOM 1568 C C . PRO A 1 201 ? 8.988 13.920 -43.858 1.00 71.94 201 PRO A C 1
ATOM 1570 O O . PRO A 1 201 ? 9.391 15.071 -43.705 1.00 71.94 201 PRO A O 1
ATOM 1573 N N . TRP A 1 202 ? 7.703 13.661 -44.118 1.00 73.75 202 TRP A N 1
ATOM 1574 C CA . TRP A 1 202 ? 6.638 14.669 -44.107 1.00 73.75 202 TRP A CA 1
ATOM 1575 C C . TRP A 1 202 ? 5.967 14.836 -42.735 1.00 73.75 202 TRP A C 1
ATOM 1577 O O . TRP A 1 202 ? 5.177 15.766 -42.567 1.00 73.75 202 TRP A O 1
ATOM 1587 N N . GLU A 1 203 ? 6.248 13.968 -41.759 1.00 64.12 203 GLU A N 1
ATOM 1588 C CA . GLU A 1 203 ? 5.799 14.149 -40.377 1.00 64.12 203 GLU A CA 1
ATOM 1589 C C . GLU A 1 203 ? 6.799 15.034 -39.619 1.00 64.12 203 GLU A C 1
ATOM 1591 O O . GLU A 1 203 ? 8.012 14.863 -39.714 1.00 64.12 203 GLU A O 1
ATOM 1596 N N . VAL A 1 204 ? 6.298 16.043 -38.896 1.00 58.31 204 VAL A N 1
ATOM 1597 C CA . VAL A 1 204 ? 7.149 17.010 -38.187 1.00 58.31 204 VAL A CA 1
ATOM 1598 C C . VAL A 1 204 ? 7.916 16.274 -37.090 1.00 58.31 204 VAL A C 1
ATOM 1600 O O . VAL A 1 204 ? 7.310 15.810 -36.123 1.00 58.31 204 VAL A O 1
ATOM 1603 N N . ALA A 1 205 ? 9.241 16.181 -37.245 1.00 51.75 205 ALA A N 1
ATOM 1604 C CA . ALA A 1 205 ? 10.143 15.567 -36.278 1.00 51.75 205 ALA A CA 1
ATOM 1605 C C . ALA A 1 205 ? 9.938 16.213 -34.903 1.00 51.75 205 ALA A C 1
ATOM 1607 O O . ALA A 1 205 ? 10.388 17.328 -34.633 1.00 51.75 205 ALA A O 1
ATOM 1608 N N . SER A 1 206 ? 9.208 15.522 -34.034 1.00 48.72 206 SER A N 1
ATOM 1609 C CA . SER A 1 206 ? 9.062 15.930 -32.647 1.00 48.72 206 SER A CA 1
ATOM 1610 C C . SER A 1 206 ? 10.381 15.587 -31.972 1.00 48.72 206 SER A C 1
ATOM 1612 O O . SER A 1 206 ? 10.623 14.429 -31.648 1.00 48.72 206 SER A O 1
ATOM 1614 N N . SER A 1 207 ? 11.267 16.571 -31.821 1.00 44.78 207 SER A N 1
ATOM 1615 C CA . SER A 1 207 ? 12.491 16.436 -31.034 1.00 44.78 207 SER A CA 1
ATOM 1616 C C . SER A 1 207 ? 12.105 16.201 -29.572 1.00 44.78 207 SER A C 1
ATOM 1618 O O . SER A 1 207 ? 11.968 17.145 -28.792 1.00 44.78 207 SER A O 1
ATOM 1620 N N . VAL A 1 208 ? 11.848 14.949 -29.209 1.00 48.06 208 VAL A N 1
ATOM 1621 C CA . VAL A 1 208 ? 11.676 14.533 -27.822 1.00 48.06 208 VAL A CA 1
ATOM 1622 C C . VAL A 1 208 ? 13.049 14.095 -27.347 1.00 48.06 208 VAL A C 1
ATOM 1624 O O . VAL A 1 208 ? 13.448 12.951 -27.527 1.00 48.06 208 VAL A O 1
ATOM 1627 N N . SER A 1 209 ? 13.796 15.041 -26.784 1.00 37.41 209 SER A N 1
ATOM 1628 C CA . SER A 1 209 ? 14.978 14.721 -25.993 1.00 37.41 209 SER A CA 1
ATOM 1629 C C . SER A 1 209 ? 14.511 13.928 -24.773 1.00 37.41 209 SER A C 1
ATOM 1631 O O . SER A 1 209 ? 13.896 14.493 -23.868 1.00 37.41 209 SER A O 1
ATOM 1633 N N . LEU A 1 210 ? 14.739 12.616 -24.778 1.00 39.38 210 LEU A N 1
ATOM 1634 C CA . LEU A 1 210 ? 14.587 11.776 -23.596 1.00 39.38 210 LEU A CA 1
ATOM 1635 C C . LEU A 1 210 ? 15.787 12.061 -22.680 1.00 39.38 210 LEU A C 1
ATOM 1637 O O . LEU A 1 210 ? 16.933 11.871 -23.079 1.00 39.38 210 LEU A O 1
ATOM 1641 N N . VAL A 1 211 ? 15.498 12.623 -21.503 1.00 35.75 211 VAL A N 1
ATOM 1642 C CA . VAL A 1 211 ? 16.448 12.846 -20.398 1.00 35.75 211 VAL A CA 1
ATOM 1643 C C . VAL A 1 211 ? 16.649 11.546 -19.633 1.00 35.75 211 VAL A C 1
ATOM 1645 O O . VAL A 1 211 ? 15.631 10.849 -19.413 1.00 35.75 211 VAL A O 1
#

Secondary structure (DSSP, 8-state):
--HHHHHHHHHHHHHHHS----S-TT-------HHHHHHHHHHHHHHHHHHHHHHH---HHHHHHHHHHTTT--HHHHHHS-HHHHHHHHHHHHHHTT-TTHHHHHHHHHHS-HHHHHHHHHHHHSSTTSTTPPPPHHHHHHHHHHHHHHHTTSPPPSSPPPPPHHHHHHHHHHHHHHHHHHHHHHHHHHHHHHHHHHH-TTS--------